Protein AF-A0A382KYH3-F1 (afdb_monomer_lite)

Foldseek 3Di:
DDPPPPVVVVVLVVVCLPPQLVLLLVLLCVLLVVVVVVVDDPCVLPPPLLSLLSSLVSLLLVLQLLVVVLVPNVVSLVVSLVVSLVQSVLSNQQSVCCVPPVGGDALVVVLPPDPVVVVCCCVVCVVVVVVSVVVSVVSSVVSCVVVVPPPDDSVCSVVVSVVSVVSNVVSVVCCVVPVVSCLRNRSVSVVVVRVVVNVCVVVVDDPPDCDVVVVVVCVVVVHDDDDPPPPVDPDDPDDDDDDDDDDAPDDPLCEVVVVHPDPPSCVVVNVVCVVDDDDPPDDQLDDDPVQSVCCQFQVDRDDDPPAACVVRVVVPVRGDTNVNVCVVVPDDDDDDDPDDCPVRHVVD

Structure (mmCIF, N/CA/C/O backbone):
data_AF-A0A382KYH3-F1
#
_entry.id   AF-A0A382KYH3-F1
#
loop_
_atom_site.group_PDB
_atom_site.id
_atom_site.type_symbol
_atom_site.label_atom_id
_atom_site.label_alt_id
_atom_site.label_comp_id
_atom_site.label_asym_id
_atom_site.label_entity_id
_atom_site.label_seq_id
_atom_site.pdbx_PDB_ins_code
_atom_site.Cartn_x
_atom_site.Cartn_y
_atom_site.Cartn_z
_atom_site.occupancy
_atom_site.B_iso_or_equiv
_atom_site.auth_seq_id
_atom_site.auth_comp_id
_atom_site.auth_asym_id
_atom_site.auth_atom_id
_atom_site.pdbx_PDB_model_num
ATOM 1 N N . MET A 1 1 ? 43.467 0.124 -42.035 1.00 37.28 1 MET A N 1
ATOM 2 C CA . MET A 1 1 ? 42.191 0.854 -42.190 1.00 37.28 1 MET A CA 1
ATOM 3 C C . MET A 1 1 ? 41.112 -0.156 -42.536 1.00 37.28 1 MET A C 1
ATOM 5 O O . MET A 1 1 ? 41.060 -0.618 -43.665 1.00 37.28 1 MET A O 1
ATOM 9 N N . SER A 1 2 ? 40.329 -0.588 -41.550 1.00 40.62 2 SER A N 1
ATOM 10 C CA . SER A 1 2 ? 39.182 -1.466 -41.775 1.00 40.62 2 SER A CA 1
ATOM 11 C C . SER A 1 2 ? 37.984 -0.613 -42.189 1.00 40.62 2 SER A C 1
ATOM 13 O O . SER A 1 2 ? 37.555 0.269 -41.446 1.00 40.62 2 SER A O 1
ATOM 15 N N . HIS A 1 3 ? 37.447 -0.862 -43.384 1.00 40.38 3 HIS A N 1
ATOM 16 C CA . HIS A 1 3 ? 36.138 -0.357 -43.788 1.00 40.38 3 HIS A CA 1
ATOM 17 C C . HIS A 1 3 ? 35.072 -0.985 -42.877 1.00 40.38 3 HIS A C 1
ATOM 19 O O . HIS A 1 3 ? 34.549 -2.066 -43.136 1.00 40.38 3 HIS A O 1
ATOM 25 N N . LEU A 1 4 ? 34.778 -0.318 -41.763 1.00 44.94 4 LEU A N 1
ATOM 26 C CA . LEU A 1 4 ? 33.604 -0.583 -40.942 1.00 44.94 4 LEU A CA 1
ATOM 27 C C . LEU A 1 4 ? 32.368 -0.225 -41.777 1.00 44.94 4 LEU A C 1
ATOM 29 O O . LEU A 1 4 ? 32.023 0.943 -41.937 1.00 44.94 4 LEU A O 1
ATOM 33 N N . ASN A 1 5 ? 31.733 -1.247 -42.355 1.00 44.53 5 ASN A N 1
ATOM 34 C CA . ASN A 1 5 ? 30.507 -1.126 -43.138 1.00 44.53 5 ASN A CA 1
ATOM 35 C C . ASN A 1 5 ? 29.415 -0.430 -42.309 1.00 44.53 5 ASN A C 1
ATOM 37 O O . ASN A 1 5 ? 28.831 -1.042 -41.408 1.00 44.53 5 ASN A O 1
ATOM 41 N N . PHE A 1 6 ? 29.108 0.824 -42.654 1.00 51.00 6 PHE A N 1
ATOM 42 C CA . PHE A 1 6 ? 28.058 1.657 -42.048 1.00 51.00 6 PHE A CA 1
ATOM 43 C C . PHE A 1 6 ? 26.696 0.937 -41.981 1.00 51.00 6 PHE A C 1
ATOM 45 O O . PHE A 1 6 ? 25.960 1.068 -41.006 1.00 51.00 6 PHE A O 1
ATOM 52 N N . VAL A 1 7 ? 26.402 0.086 -42.971 1.00 50.94 7 VAL A N 1
ATOM 53 C CA . VAL A 1 7 ? 25.179 -0.732 -43.044 1.00 50.94 7 VAL A CA 1
ATOM 54 C C . VAL A 1 7 ? 25.121 -1.805 -41.945 1.00 50.94 7 VAL A C 1
ATOM 56 O O . VAL A 1 7 ? 24.051 -2.089 -41.408 1.00 50.94 7 VAL A O 1
ATOM 59 N N . SER A 1 8 ? 26.265 -2.384 -41.561 1.00 55.59 8 SER A N 1
ATOM 60 C CA . SER A 1 8 ? 26.328 -3.375 -40.472 1.00 55.59 8 SER A CA 1
ATOM 61 C C . SER A 1 8 ? 26.176 -2.728 -39.092 1.00 55.59 8 SER A C 1
ATOM 63 O O . SER A 1 8 ? 25.575 -3.320 -38.197 1.00 55.59 8 SER A O 1
ATOM 65 N N . ILE A 1 9 ? 26.660 -1.488 -38.951 1.00 56.66 9 ILE A N 1
ATOM 66 C CA . ILE A 1 9 ? 26.518 -0.676 -37.740 1.00 56.66 9 ILE A CA 1
ATOM 67 C C . ILE A 1 9 ? 25.049 -0.275 -37.571 1.00 56.66 9 ILE A C 1
ATOM 69 O O . ILE A 1 9 ? 24.485 -0.516 -36.511 1.00 56.66 9 ILE A O 1
ATOM 73 N N . GLY A 1 10 ? 24.398 0.230 -38.626 1.00 57.62 10 GLY A N 1
ATOM 74 C CA . GLY A 1 10 ? 22.984 0.627 -38.589 1.00 57.62 10 GLY A CA 1
ATOM 75 C C . GLY A 1 10 ? 22.027 -0.516 -38.228 1.00 57.62 10 GLY A C 1
ATOM 76 O O . GLY A 1 10 ? 21.177 -0.346 -37.356 1.00 57.62 10 GLY A O 1
ATOM 77 N N . LYS A 1 11 ? 22.203 -1.711 -38.817 1.00 60.62 11 LYS A N 1
ATOM 78 C CA . LYS A 1 11 ? 21.383 -2.891 -38.475 1.00 60.62 11 LYS A CA 1
ATOM 79 C C . LYS A 1 11 ? 21.551 -3.328 -37.016 1.00 60.62 11 LYS A C 1
ATOM 81 O O . LYS A 1 11 ? 20.572 -3.708 -36.387 1.00 60.62 11 LYS A O 1
ATOM 86 N N . ARG A 1 12 ? 22.767 -3.258 -36.464 1.00 64.50 12 ARG A N 1
ATOM 87 C CA . ARG A 1 12 ? 23.026 -3.630 -35.061 1.00 64.50 12 ARG A CA 1
ATOM 88 C C . ARG A 1 12 ? 22.525 -2.580 -34.069 1.00 64.50 12 ARG A C 1
ATOM 90 O O . ARG A 1 12 ? 21.971 -2.954 -33.043 1.00 64.50 12 ARG A O 1
ATOM 97 N N . VAL A 1 13 ? 22.652 -1.291 -34.398 1.00 65.81 13 VAL A N 1
ATOM 98 C CA . VAL A 1 13 ? 22.102 -0.187 -33.590 1.00 65.81 13 VAL A CA 1
ATOM 99 C C . VAL A 1 13 ? 20.581 -0.311 -33.480 1.00 65.81 13 VAL A C 1
ATOM 101 O O . VAL A 1 13 ? 20.038 -0.189 -32.386 1.00 65.81 13 VAL A O 1
ATOM 104 N N . GLY A 1 14 ? 19.901 -0.621 -34.590 1.00 67.25 14 GLY A N 1
ATOM 105 C CA . GLY A 1 14 ? 18.450 -0.829 -34.598 1.00 67.25 14 GLY A CA 1
ATOM 106 C C . GLY A 1 14 ? 17.996 -2.007 -33.730 1.00 67.25 14 GLY A C 1
ATOM 107 O O . GLY A 1 14 ? 16.979 -1.909 -33.054 1.00 67.25 14 GLY A O 1
ATOM 108 N N . ILE A 1 15 ? 18.769 -3.097 -33.699 1.00 72.00 15 ILE A N 1
ATOM 109 C CA . ILE A 1 15 ? 18.461 -4.275 -32.876 1.00 72.00 15 ILE A CA 1
ATOM 110 C C . ILE A 1 15 ? 18.566 -3.946 -31.378 1.00 72.00 15 ILE A C 1
ATOM 112 O O . ILE A 1 15 ? 17.659 -4.281 -30.623 1.00 72.00 15 ILE A O 1
ATOM 116 N N . GLU A 1 16 ? 19.617 -3.253 -30.934 1.00 70.12 16 GLU A N 1
ATOM 117 C CA . GLU A 1 16 ? 19.781 -2.907 -29.511 1.00 70.12 16 GLU A CA 1
ATOM 118 C C . GLU A 1 16 ? 18.801 -1.833 -29.019 1.00 70.12 16 GLU A C 1
ATOM 120 O O . GLU A 1 16 ? 18.354 -1.902 -27.872 1.00 70.12 16 GLU A O 1
ATOM 125 N N . LEU A 1 17 ? 18.419 -0.883 -29.884 1.00 75.50 17 LEU A N 1
ATOM 126 C CA . LEU A 1 17 ? 17.373 0.113 -29.601 1.00 75.50 17 LEU A CA 1
ATOM 127 C C . LEU A 1 17 ? 16.028 -0.534 -29.245 1.00 75.50 17 LEU A C 1
ATOM 129 O O . LEU A 1 17 ? 15.251 0.047 -28.494 1.00 75.50 17 LEU A O 1
ATOM 133 N N . ILE A 1 18 ? 15.770 -1.731 -29.772 1.00 81.50 18 ILE A N 1
ATOM 134 C CA . ILE A 1 18 ? 14.538 -2.484 -29.539 1.00 81.50 18 ILE A CA 1
ATOM 135 C C . ILE A 1 18 ? 14.732 -3.497 -28.404 1.00 81.50 18 ILE A C 1
ATOM 137 O O . ILE A 1 18 ? 13.913 -3.573 -27.491 1.00 81.50 18 ILE A O 1
ATOM 141 N N . LEU A 1 19 ? 15.822 -4.268 -28.427 1.00 85.88 19 LEU A N 1
ATOM 142 C CA . LEU A 1 19 ? 16.004 -5.386 -27.503 1.00 85.88 19 LEU A CA 1
ATOM 143 C C . LEU A 1 19 ? 16.294 -4.952 -26.063 1.00 85.88 19 LEU A C 1
ATOM 145 O O . LEU A 1 19 ? 15.784 -5.598 -25.152 1.00 85.88 19 LEU A O 1
ATOM 149 N N . HIS A 1 20 ? 17.055 -3.875 -25.823 1.00 86.56 20 HIS A N 1
ATOM 150 C CA . HIS A 1 20 ? 17.344 -3.451 -24.445 1.00 86.56 20 HIS A CA 1
ATOM 151 C C . HIS A 1 20 ? 16.084 -3.021 -23.678 1.00 86.56 20 HIS A C 1
ATOM 153 O O . HIS A 1 20 ? 15.849 -3.575 -22.598 1.00 86.56 20 HIS A O 1
ATOM 159 N N . PRO A 1 21 ? 15.233 -2.119 -24.211 1.00 89.88 21 PRO A N 1
ATOM 160 C CA . PRO A 1 21 ? 13.984 -1.777 -23.542 1.00 89.88 21 PRO A CA 1
ATOM 161 C C . PRO A 1 21 ? 13.050 -2.980 -23.403 1.00 89.88 21 PRO A C 1
ATOM 163 O O . PRO A 1 21 ? 12.448 -3.146 -22.350 1.00 89.88 21 PRO A O 1
ATOM 166 N N . LEU A 1 22 ? 12.957 -3.865 -24.403 1.00 92.00 22 LEU A N 1
ATOM 167 C CA . LEU A 1 22 ? 12.117 -5.065 -24.292 1.00 92.00 22 LEU A CA 1
ATOM 168 C C . LEU A 1 22 ? 12.595 -6.017 -23.191 1.00 92.00 22 LEU A C 1
ATOM 170 O O . LEU A 1 22 ? 11.776 -6.553 -22.448 1.00 92.00 22 LEU A O 1
ATOM 174 N N . PHE A 1 23 ? 13.908 -6.200 -23.048 1.00 90.31 23 PHE A N 1
ATOM 175 C CA . PHE A 1 23 ? 14.483 -7.049 -22.008 1.00 90.31 23 PHE A CA 1
ATOM 176 C C . PHE A 1 23 ? 14.205 -6.492 -20.605 1.00 90.31 23 PHE A C 1
ATOM 178 O O . PHE A 1 23 ? 13.789 -7.231 -19.711 1.00 90.31 23 PHE A O 1
ATOM 185 N N . ILE A 1 24 ? 14.359 -5.174 -20.422 1.00 92.38 24 ILE A N 1
ATOM 186 C CA . ILE A 1 24 ? 14.007 -4.496 -19.167 1.00 92.38 24 ILE A CA 1
ATOM 187 C C . ILE A 1 24 ? 12.493 -4.559 -18.915 1.00 92.38 24 ILE A C 1
ATOM 189 O O . ILE A 1 24 ? 12.075 -4.871 -17.802 1.00 92.38 24 ILE A O 1
ATOM 193 N N . ALA A 1 25 ? 11.663 -4.305 -19.928 1.00 94.50 25 ALA A N 1
ATOM 194 C CA . ALA A 1 25 ? 10.207 -4.351 -19.808 1.00 94.50 25 ALA A CA 1
ATOM 195 C C . ALA A 1 25 ? 9.712 -5.749 -19.410 1.00 94.50 25 ALA A C 1
ATOM 197 O O . ALA A 1 25 ? 8.864 -5.870 -18.524 1.00 94.50 25 ALA A O 1
ATOM 198 N N . PHE A 1 26 ? 10.277 -6.801 -20.011 1.00 93.12 26 PHE A N 1
ATOM 199 C CA . PHE A 1 26 ? 9.987 -8.187 -19.650 1.00 93.12 26 PHE A CA 1
ATOM 200 C C . PHE A 1 26 ? 10.318 -8.460 -18.180 1.00 93.12 26 PHE A C 1
ATOM 202 O O . PHE A 1 26 ? 9.474 -8.953 -17.435 1.00 93.12 26 PHE A O 1
ATOM 209 N N . TYR A 1 27 ? 11.508 -8.061 -17.733 1.00 91.75 27 TYR A N 1
ATOM 210 C CA . TYR A 1 27 ? 11.925 -8.228 -16.344 1.00 91.75 27 TYR A CA 1
ATOM 211 C C . TYR A 1 27 ? 11.031 -7.489 -15.349 1.00 91.75 27 TYR A C 1
ATOM 213 O O . TYR A 1 27 ? 10.582 -8.068 -14.363 1.00 91.75 27 TYR A O 1
ATOM 221 N N . LEU A 1 28 ? 10.696 -6.231 -15.639 1.00 93.25 28 LEU A N 1
ATOM 222 C CA . LEU A 1 28 ? 9.767 -5.455 -14.818 1.00 93.25 28 LEU A CA 1
ATOM 223 C C . LEU A 1 28 ? 8.340 -6.027 -14.837 1.00 93.25 28 LEU A C 1
ATOM 225 O O . LEU A 1 28 ? 7.521 -5.635 -14.003 1.00 93.25 28 LEU A O 1
ATOM 229 N N . SER A 1 29 ? 8.033 -6.936 -15.762 1.00 94.62 29 SER A N 1
ATOM 230 C CA . SER A 1 29 ? 6.742 -7.618 -15.851 1.00 94.62 29 SER A CA 1
ATOM 231 C C . SER A 1 29 ? 6.675 -8.938 -15.086 1.00 9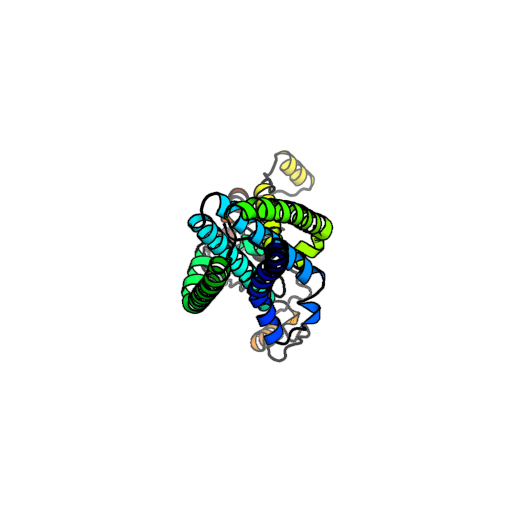4.62 29 SER A C 1
ATOM 233 O O . SER A 1 29 ? 5.573 -9.440 -14.874 1.00 94.62 29 SER A O 1
ATOM 235 N N . ILE A 1 30 ? 7.810 -9.472 -14.612 1.00 91.38 30 ILE A N 1
ATOM 236 C CA . ILE A 1 30 ? 7.874 -10.719 -13.826 1.00 91.38 30 ILE A CA 1
ATOM 237 C C . ILE A 1 30 ? 6.864 -10.734 -12.669 1.00 91.38 30 ILE A C 1
ATOM 239 O O . ILE A 1 30 ? 6.146 -11.727 -12.554 1.00 91.38 30 ILE A O 1
ATOM 243 N N . PRO A 1 31 ? 6.708 -9.661 -11.864 1.00 90.31 31 PRO A N 1
ATOM 244 C CA . PRO A 1 31 ? 5.719 -9.670 -10.794 1.00 90.31 31 PRO A CA 1
ATOM 245 C C . PRO A 1 31 ? 4.292 -9.913 -11.311 1.00 90.31 31 PRO A C 1
ATOM 247 O O . PRO A 1 31 ? 3.568 -10.704 -10.727 1.00 90.31 31 PRO A O 1
ATOM 250 N N . ARG A 1 32 ? 3.868 -9.325 -12.440 1.00 91.19 32 ARG A N 1
ATOM 251 C CA . ARG A 1 32 ? 2.507 -9.569 -12.965 1.00 91.19 32 ARG A CA 1
ATOM 252 C C . ARG A 1 32 ? 2.323 -10.971 -13.538 1.00 91.19 32 ARG A C 1
ATOM 254 O O . ARG A 1 32 ? 1.211 -11.486 -13.495 1.00 91.19 32 ARG A O 1
ATOM 261 N N . PHE A 1 33 ? 3.384 -11.611 -14.029 1.00 91.00 33 PHE A N 1
ATOM 262 C CA . PHE A 1 33 ? 3.308 -13.019 -14.429 1.00 91.00 33 PHE A CA 1
ATOM 263 C C . PHE A 1 33 ? 2.988 -13.946 -13.248 1.00 91.00 33 PHE A C 1
ATOM 265 O O . PHE A 1 33 ? 2.324 -14.956 -13.457 1.00 91.00 33 PHE A O 1
ATOM 272 N N . TYR A 1 34 ? 3.382 -13.588 -12.020 1.00 87.62 34 TYR A N 1
ATOM 273 C CA . TYR A 1 34 ? 2.969 -14.318 -10.816 1.00 87.62 34 TYR A CA 1
ATOM 274 C C . TYR A 1 34 ? 1.442 -14.314 -10.644 1.00 87.62 34 TYR A C 1
ATOM 276 O O . TYR A 1 34 ? 0.849 -15.360 -10.418 1.00 87.62 34 TYR A O 1
ATOM 284 N N . LEU A 1 35 ? 0.783 -13.172 -10.859 1.00 87.50 35 LEU A N 1
ATOM 285 C CA . LEU A 1 35 ? -0.680 -13.091 -10.786 1.00 87.50 35 LEU A CA 1
ATOM 286 C C . LEU A 1 35 ? -1.373 -13.933 -11.867 1.00 87.50 35 LEU A C 1
ATOM 288 O O . LEU A 1 35 ? -2.410 -14.540 -11.611 1.00 87.50 35 LEU A O 1
ATOM 292 N N . VAL A 1 36 ? -0.795 -14.000 -13.071 1.00 90.88 36 VAL A N 1
ATOM 293 C CA . VAL A 1 36 ? -1.289 -14.892 -14.137 1.00 90.88 36 VAL A CA 1
ATOM 294 C C . VAL A 1 36 ? -1.169 -16.356 -13.711 1.00 90.88 36 VAL A C 1
ATOM 296 O O . VAL A 1 36 ? -2.085 -17.140 -13.939 1.00 90.88 36 VAL A O 1
ATOM 299 N N . TRP A 1 37 ? -0.057 -16.722 -13.068 1.00 88.75 37 TRP A N 1
ATOM 300 C CA . TRP A 1 37 ? 0.149 -18.064 -12.521 1.00 88.75 37 TRP A CA 1
ATOM 301 C C . TRP A 1 37 ? -0.871 -18.415 -11.426 1.00 88.75 37 TRP A C 1
ATOM 303 O O . TRP A 1 37 ? -1.335 -19.550 -11.374 1.00 88.75 37 TRP A O 1
ATOM 313 N N . GLU A 1 38 ? -1.290 -17.440 -10.615 1.00 87.12 38 GLU A N 1
ATOM 314 C CA . GLU A 1 38 ? -2.388 -17.586 -9.645 1.00 87.12 38 GLU A CA 1
ATOM 315 C C . GLU A 1 38 ? -3.794 -17.633 -10.281 1.00 87.12 38 GLU A C 1
ATOM 317 O O . GLU A 1 38 ? -4.795 -17.723 -9.572 1.00 87.12 38 GLU A O 1
ATOM 322 N N . GLY A 1 39 ? -3.901 -17.603 -11.614 1.00 87.88 39 GLY A N 1
ATOM 323 C CA . GLY A 1 39 ? -5.161 -17.786 -12.341 1.00 87.88 39 GLY A CA 1
ATOM 324 C C . GLY A 1 39 ? -5.880 -16.493 -12.736 1.00 87.88 39 GLY A C 1
ATOM 325 O O . GLY A 1 39 ? -7.001 -16.552 -13.244 1.00 87.88 39 GLY A O 1
ATOM 326 N N . ARG A 1 40 ? -5.263 -15.318 -12.549 1.00 88.00 40 ARG A N 1
ATOM 327 C CA . ARG A 1 40 ? -5.809 -14.043 -13.049 1.00 88.00 40 ARG A CA 1
ATOM 328 C C . ARG A 1 40 ? -5.703 -13.971 -14.577 1.00 88.00 40 ARG A C 1
ATOM 330 O O . ARG A 1 40 ? -4.742 -14.455 -15.176 1.00 88.00 40 ARG A O 1
ATOM 337 N N . ASN A 1 41 ? -6.675 -13.317 -15.215 1.00 93.12 41 ASN A N 1
ATOM 338 C CA . ASN A 1 41 ? -6.724 -13.200 -16.671 1.00 93.12 41 ASN A CA 1
ATOM 339 C C . ASN A 1 41 ? -5.518 -12.406 -17.218 1.00 93.12 41 ASN A C 1
ATOM 341 O O . ASN A 1 41 ? -5.215 -11.296 -16.773 1.00 93.12 41 ASN A O 1
ATOM 345 N N . PHE A 1 42 ? -4.836 -12.984 -18.211 1.00 92.69 42 PHE A N 1
ATOM 346 C CA . PHE A 1 42 ? -3.667 -12.380 -18.845 1.00 92.69 42 PHE A CA 1
ATOM 347 C C . PHE A 1 42 ? -3.980 -11.050 -19.541 1.00 92.69 42 PHE A C 1
ATOM 349 O O . PHE A 1 42 ? -3.190 -10.115 -19.438 1.00 92.69 42 PHE A O 1
ATOM 356 N N . GLU A 1 43 ? -5.104 -10.943 -20.250 1.00 91.12 43 GLU A N 1
ATOM 357 C CA . GLU A 1 43 ? -5.468 -9.743 -21.013 1.00 91.12 43 GLU A CA 1
ATOM 358 C C . GLU A 1 43 ? -5.772 -8.555 -20.098 1.00 91.12 43 GLU A C 1
ATOM 360 O O . GLU A 1 43 ? -5.347 -7.434 -20.393 1.00 91.12 43 GLU A O 1
ATOM 365 N N . ASP A 1 44 ? -6.399 -8.811 -18.949 1.00 87.75 44 ASP A N 1
ATOM 366 C CA . ASP A 1 44 ? -6.688 -7.786 -17.943 1.00 87.75 44 ASP A CA 1
ATOM 367 C C . ASP A 1 44 ? -5.395 -7.253 -17.309 1.00 87.75 44 ASP A C 1
ATOM 369 O O . ASP A 1 44 ? -5.168 -6.038 -17.219 1.00 87.75 44 ASP A O 1
ATOM 373 N N . LEU A 1 45 ? -4.496 -8.170 -16.931 1.00 88.44 45 LEU A N 1
ATOM 374 C CA . LEU A 1 45 ? -3.208 -7.842 -16.318 1.00 88.44 45 LEU A CA 1
ATOM 375 C C . LEU A 1 45 ? -2.213 -7.220 -17.301 1.00 88.44 45 LEU A C 1
ATOM 377 O O . LEU A 1 45 ? -1.409 -6.374 -16.913 1.00 88.44 45 LEU A O 1
ATOM 381 N N . PHE A 1 46 ? -2.248 -7.613 -18.569 1.00 93.38 46 PHE A N 1
ATOM 382 C CA . PHE A 1 46 ? -1.368 -7.110 -19.622 1.00 93.38 46 PHE A CA 1
ATOM 383 C C . PHE A 1 46 ? -2.151 -6.282 -20.643 1.00 93.38 46 PHE A C 1
ATOM 385 O O . PHE A 1 46 ? -1.956 -6.407 -21.858 1.00 93.38 46 PHE A O 1
ATOM 392 N N . ASN A 1 47 ? -3.016 -5.397 -20.152 1.00 91.50 47 ASN A N 1
ATOM 393 C CA . ASN A 1 47 ? -3.736 -4.453 -20.996 1.00 91.50 47 ASN A CA 1
ATOM 394 C C . ASN A 1 47 ? -2.782 -3.483 -21.724 1.00 91.50 47 ASN A C 1
ATOM 396 O O . ASN A 1 47 ? -1.593 -3.356 -21.405 1.00 91.50 47 ASN A O 1
ATOM 400 N N . THR A 1 48 ? -3.316 -2.779 -22.723 1.00 89.88 48 THR A N 1
ATOM 401 C CA . THR A 1 48 ? -2.548 -1.845 -23.559 1.00 89.88 48 THR A CA 1
ATOM 402 C C . THR A 1 48 ? -1.814 -0.789 -22.731 1.00 89.88 48 THR A C 1
ATOM 404 O O . THR A 1 48 ? -0.654 -0.500 -23.008 1.00 89.88 48 THR A O 1
ATOM 407 N N . TYR A 1 49 ? -2.431 -0.259 -21.670 1.00 89.62 49 TYR A N 1
ATOM 408 C CA . TYR A 1 49 ? -1.805 0.769 -20.834 1.00 89.62 49 TYR A CA 1
ATOM 409 C C . TYR A 1 49 ? -0.621 0.225 -20.050 1.00 89.62 49 TYR A C 1
ATOM 411 O O . TYR A 1 49 ? 0.425 0.864 -20.011 1.00 89.62 49 TYR A O 1
ATOM 419 N N . TYR A 1 50 ? -0.752 -0.963 -19.460 1.00 91.81 50 TYR A N 1
ATOM 420 C CA . TYR A 1 50 ? 0.350 -1.597 -18.747 1.00 91.81 50 TYR A CA 1
ATOM 421 C C . TYR A 1 50 ? 1.561 -1.836 -19.652 1.00 91.81 50 TYR A C 1
ATOM 423 O O . TYR A 1 50 ? 2.695 -1.548 -19.255 1.00 9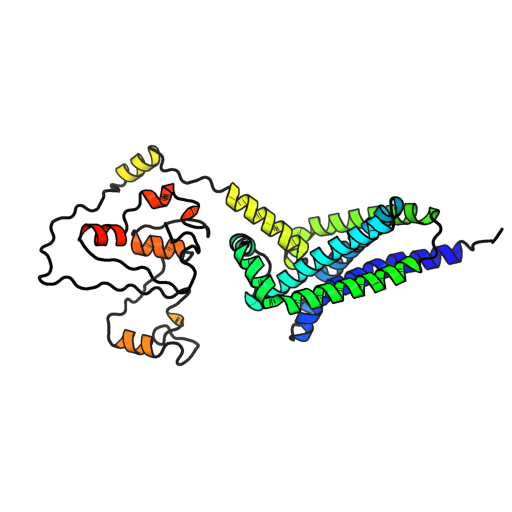1.81 50 TYR A O 1
ATOM 431 N N . LYS A 1 51 ? 1.313 -2.352 -20.863 1.00 92.56 51 LYS A N 1
ATOM 432 C CA . LYS A 1 51 ? 2.350 -2.636 -21.861 1.00 92.56 51 LYS A CA 1
ATOM 433 C C . LYS A 1 51 ? 3.090 -1.361 -22.264 1.00 92.56 51 LYS A C 1
ATOM 435 O O . LYS A 1 51 ? 4.313 -1.323 -22.146 1.00 92.56 51 LYS A O 1
ATOM 440 N N . GLU A 1 52 ? 2.358 -0.320 -22.662 1.00 90.75 52 GLU A N 1
ATOM 441 C CA . GLU A 1 52 ? 2.943 0.964 -23.075 1.00 90.75 52 GLU A CA 1
ATOM 442 C C . GLU A 1 52 ? 3.697 1.638 -21.919 1.00 90.75 52 GLU A C 1
ATOM 444 O O . GLU A 1 52 ? 4.872 1.956 -22.058 1.00 90.75 52 GLU A O 1
ATOM 449 N N . LEU A 1 53 ? 3.091 1.749 -20.731 1.00 91.38 53 LEU A N 1
ATOM 450 C CA . LEU A 1 53 ? 3.724 2.401 -19.577 1.00 91.38 53 LEU A CA 1
ATOM 451 C C . LEU A 1 53 ? 4.957 1.640 -19.068 1.00 91.38 53 LEU A C 1
ATOM 453 O O . LEU A 1 53 ? 5.929 2.246 -18.618 1.00 91.38 53 LEU A O 1
ATOM 457 N N . THR A 1 54 ? 4.945 0.304 -19.117 1.00 93.62 54 THR A N 1
ATOM 458 C CA . THR A 1 54 ? 6.120 -0.501 -18.745 1.00 93.62 54 THR A CA 1
ATOM 459 C C . THR A 1 54 ? 7.230 -0.371 -19.782 1.00 93.62 54 THR A C 1
ATOM 461 O O . THR A 1 54 ? 8.400 -0.290 -19.402 1.00 93.62 54 THR A O 1
ATOM 464 N N . LEU A 1 55 ? 6.882 -0.300 -21.069 1.00 92.38 55 LEU A N 1
ATOM 465 C CA . LEU A 1 55 ? 7.841 -0.016 -22.131 1.00 92.38 55 LEU A CA 1
ATOM 466 C C . LEU A 1 55 ? 8.444 1.386 -21.972 1.00 92.38 55 LEU A C 1
ATOM 468 O O . LEU A 1 55 ? 9.658 1.533 -22.080 1.00 92.38 55 LEU A O 1
ATOM 472 N N . ASP A 1 56 ? 7.635 2.385 -21.629 1.00 91.00 56 ASP A N 1
ATOM 473 C CA . ASP A 1 56 ? 8.081 3.753 -21.366 1.00 91.00 56 ASP A CA 1
ATOM 474 C C . ASP A 1 56 ? 9.083 3.813 -20.200 1.00 91.00 56 ASP A C 1
ATOM 476 O O . ASP A 1 56 ? 10.155 4.409 -20.332 1.00 91.00 56 ASP A O 1
ATOM 480 N N . VAL A 1 57 ? 8.816 3.115 -19.086 1.00 92.19 57 VAL A N 1
ATOM 481 C CA . VAL A 1 57 ? 9.795 2.968 -17.989 1.00 92.19 57 VAL A CA 1
ATOM 482 C C . VAL A 1 57 ? 11.073 2.283 -18.470 1.00 92.19 57 VAL A C 1
ATOM 484 O O . VAL A 1 57 ? 12.174 2.712 -18.129 1.00 92.19 57 VAL A O 1
ATOM 487 N N . ALA A 1 58 ? 10.961 1.230 -19.276 1.00 92.94 58 ALA A N 1
ATOM 488 C CA . ALA A 1 58 ? 12.126 0.521 -19.783 1.00 92.94 58 ALA A CA 1
ATOM 489 C C . ALA A 1 58 ? 12.982 1.382 -20.727 1.00 92.94 58 ALA A C 1
ATOM 491 O O . ALA A 1 58 ? 14.213 1.325 -20.673 1.00 92.94 58 ALA A O 1
ATOM 492 N N . ILE A 1 59 ? 12.348 2.220 -21.549 1.00 90.44 59 ILE A N 1
ATOM 493 C CA . ILE A 1 59 ? 13.001 3.220 -22.399 1.00 90.44 59 ILE A CA 1
ATOM 494 C C . ILE A 1 59 ? 13.723 4.262 -21.538 1.00 90.44 59 ILE A C 1
ATOM 496 O O . ILE A 1 59 ? 14.895 4.541 -21.799 1.00 90.44 59 ILE A O 1
ATOM 500 N N . LEU A 1 60 ? 13.074 4.789 -20.489 1.00 90.19 60 LEU A N 1
ATOM 501 C CA . LEU A 1 60 ? 13.696 5.714 -19.531 1.00 90.19 60 LEU A CA 1
ATOM 502 C C . LEU A 1 60 ? 14.945 5.082 -18.894 1.00 90.19 60 LEU A C 1
ATOM 504 O O . LEU A 1 60 ? 16.030 5.660 -18.908 1.00 90.19 60 LEU A O 1
ATOM 508 N N . LEU A 1 61 ? 14.834 3.859 -18.387 1.00 90.62 61 LEU A N 1
ATOM 509 C CA . LEU A 1 61 ? 15.950 3.159 -17.750 1.00 90.62 61 LEU A CA 1
ATOM 510 C C . LEU A 1 61 ? 17.098 2.872 -18.730 1.00 90.62 61 LEU A C 1
ATOM 512 O O . LEU A 1 61 ? 18.267 3.080 -18.400 1.00 90.62 61 LEU A O 1
ATOM 516 N N . THR A 1 62 ? 16.775 2.466 -19.959 1.00 88.69 62 THR A N 1
ATOM 517 C CA . THR A 1 62 ? 17.770 2.235 -21.017 1.00 88.69 62 THR A CA 1
ATOM 518 C C . THR A 1 62 ? 18.488 3.532 -21.397 1.00 88.69 62 THR A C 1
ATOM 520 O O . THR A 1 62 ? 19.714 3.554 -21.526 1.00 88.69 62 THR A O 1
ATOM 523 N N . GLY A 1 63 ? 17.752 4.638 -21.518 1.00 86.38 63 GLY A N 1
ATOM 524 C CA . GLY A 1 63 ? 18.331 5.947 -21.798 1.00 86.38 63 GLY A CA 1
ATOM 525 C C . GLY A 1 63 ? 19.259 6.436 -20.693 1.00 86.38 63 GLY A C 1
ATOM 526 O O . GLY A 1 63 ? 20.375 6.866 -20.987 1.00 86.38 63 GLY A O 1
ATOM 527 N N . LEU A 1 64 ? 18.855 6.288 -19.426 1.00 87.69 64 LEU A N 1
ATOM 528 C CA . LEU A 1 64 ? 19.698 6.618 -18.272 1.00 87.69 64 LEU A CA 1
ATOM 529 C C . LEU A 1 64 ? 20.983 5.786 -18.266 1.00 87.69 64 LEU A C 1
ATOM 531 O O . LEU A 1 64 ? 22.059 6.320 -17.995 1.00 87.69 64 LEU A O 1
ATOM 535 N N . PHE A 1 65 ? 20.897 4.501 -18.617 1.00 87.94 65 PHE A N 1
ATOM 536 C CA . PHE A 1 65 ? 22.067 3.636 -18.730 1.00 87.94 65 PHE A CA 1
ATOM 537 C C . PHE A 1 65 ? 23.056 4.147 -19.790 1.00 87.94 65 PHE A C 1
ATOM 539 O O . PHE A 1 65 ? 24.251 4.299 -19.509 1.00 87.94 65 PHE A O 1
ATOM 546 N N . TYR A 1 66 ? 22.585 4.456 -21.000 1.00 85.38 66 TYR A N 1
ATOM 547 C CA . TYR A 1 66 ? 23.459 4.951 -22.066 1.00 85.38 66 TYR A CA 1
ATOM 548 C C . TYR A 1 66 ? 24.012 6.348 -21.783 1.00 85.38 66 TYR A C 1
ATOM 550 O O . TYR A 1 66 ? 25.187 6.600 -22.059 1.00 85.38 66 TYR A O 1
ATOM 558 N N . PHE A 1 67 ? 23.211 7.220 -21.171 1.00 83.94 67 PHE A N 1
ATOM 559 C CA . PHE A 1 67 ? 23.662 8.530 -20.717 1.00 83.94 67 PHE A CA 1
ATOM 560 C C . PHE A 1 67 ? 24.746 8.402 -19.640 1.00 83.94 67 PHE A C 1
ATOM 562 O O . PHE A 1 67 ? 25.830 8.957 -19.782 1.00 83.94 67 PHE A O 1
ATOM 569 N N . GLY A 1 68 ? 24.525 7.586 -18.605 1.00 84.19 68 GLY A N 1
ATOM 570 C CA . GLY A 1 68 ? 25.523 7.341 -17.562 1.00 84.19 68 GLY A CA 1
ATOM 571 C C . GLY A 1 68 ? 26.804 6.696 -18.103 1.00 84.19 68 GLY A C 1
ATOM 572 O O . GLY A 1 68 ? 27.901 6.993 -17.627 1.00 84.19 68 GLY A O 1
ATOM 573 N N . ARG A 1 69 ? 26.689 5.840 -19.130 1.00 84.31 69 ARG A N 1
ATOM 574 C CA . ARG A 1 69 ? 27.830 5.172 -19.775 1.00 84.31 69 ARG A CA 1
ATOM 575 C C . ARG A 1 69 ? 28.783 6.163 -20.445 1.00 84.31 69 ARG A C 1
ATOM 577 O O . ARG A 1 69 ? 29.967 5.849 -20.533 1.00 84.31 69 ARG A O 1
ATOM 584 N N . PHE A 1 70 ? 28.296 7.332 -20.868 1.00 80.44 70 PHE A N 1
ATOM 585 C CA . PHE A 1 70 ? 29.140 8.418 -21.374 1.00 80.44 70 PHE A CA 1
ATOM 586 C C . PHE A 1 70 ? 30.191 8.852 -20.343 1.00 80.44 70 PHE A C 1
ATOM 588 O O . PHE A 1 70 ? 31.342 9.085 -20.701 1.00 80.44 70 PHE A O 1
ATOM 595 N N . PHE A 1 71 ? 29.810 8.900 -19.065 1.00 84.06 71 PHE A N 1
ATOM 596 C CA . PHE A 1 71 ? 30.691 9.311 -17.972 1.00 84.06 71 PHE A CA 1
ATOM 597 C C . PHE A 1 71 ? 31.465 8.132 -17.378 1.00 84.06 71 PHE A C 1
ATOM 599 O O . PHE A 1 71 ? 32.677 8.199 -17.194 1.00 84.06 71 PHE A O 1
ATOM 606 N N . SER A 1 72 ? 30.769 7.040 -17.047 1.00 87.12 72 SER A N 1
ATOM 607 C CA . SER A 1 72 ? 31.380 5.851 -16.455 1.00 87.12 72 SER A CA 1
ATOM 608 C C . SER A 1 72 ? 30.492 4.626 -16.620 1.00 87.12 72 SER A C 1
ATOM 610 O O . SER A 1 72 ? 29.373 4.555 -16.109 1.00 87.12 72 SER A O 1
ATOM 612 N N . LEU A 1 73 ? 31.034 3.595 -17.271 1.00 83.88 73 LEU A N 1
ATOM 613 C CA . LEU A 1 73 ? 30.354 2.309 -17.431 1.00 83.88 73 LEU A CA 1
ATOM 614 C C . LEU A 1 73 ? 30.070 1.629 -16.083 1.00 83.88 73 LEU A C 1
ATOM 616 O O . LEU A 1 73 ? 29.010 1.033 -15.911 1.00 83.88 73 LEU A O 1
ATOM 620 N N . LYS A 1 74 ? 31.001 1.721 -15.122 1.00 87.00 74 LYS A N 1
ATOM 621 C CA . LYS A 1 74 ? 30.824 1.129 -13.786 1.00 87.00 74 LYS A CA 1
ATOM 622 C C . LYS A 1 74 ? 29.700 1.826 -13.020 1.00 87.00 74 LYS A C 1
ATOM 624 O O . LYS A 1 74 ? 28.841 1.148 -12.467 1.00 87.00 74 LYS A O 1
ATOM 629 N N . LEU A 1 75 ? 29.688 3.161 -13.034 1.00 87.25 75 LEU A N 1
ATOM 630 C CA . LEU A 1 75 ? 28.666 3.946 -12.342 1.00 87.25 75 LEU A CA 1
ATOM 631 C C . LEU A 1 75 ? 27.285 3.730 -12.967 1.00 87.25 75 LEU A C 1
ATOM 633 O O . LEU A 1 75 ? 26.325 3.483 -12.249 1.00 87.25 75 LEU A O 1
ATOM 637 N N . SER A 1 76 ? 27.199 3.737 -14.299 1.00 87.50 76 SER A N 1
ATOM 638 C CA . SER A 1 76 ? 25.950 3.466 -15.017 1.00 87.50 76 SER A CA 1
ATOM 639 C C . SER A 1 76 ? 25.361 2.094 -14.672 1.00 87.50 76 SER A C 1
ATOM 641 O O . SER A 1 76 ? 24.168 1.982 -14.400 1.00 87.50 76 SER A O 1
ATOM 643 N N . ARG A 1 77 ? 26.206 1.055 -14.589 1.00 86.69 77 ARG A N 1
ATOM 644 C CA . ARG A 1 77 ? 25.794 -0.294 -14.162 1.00 86.69 77 ARG A CA 1
ATOM 645 C C . ARG A 1 77 ? 25.277 -0.344 -12.732 1.00 86.69 77 ARG A C 1
ATOM 647 O O . ARG A 1 77 ? 24.309 -1.045 -12.462 1.00 86.69 77 ARG A O 1
ATOM 654 N N . LEU A 1 78 ? 25.928 0.373 -11.823 1.00 87.81 78 LEU A N 1
ATOM 655 C CA . LEU A 1 78 ? 25.488 0.438 -10.435 1.00 87.81 78 LEU A CA 1
ATOM 656 C C . LEU A 1 78 ? 24.138 1.158 -10.323 1.00 87.81 78 LEU A C 1
ATOM 658 O O . LEU A 1 78 ? 23.232 0.662 -9.662 1.00 87.81 78 LEU A O 1
ATOM 662 N N . LEU A 1 79 ? 23.981 2.291 -11.012 1.00 89.94 79 LEU A N 1
ATOM 663 C CA . LEU A 1 79 ? 22.743 3.070 -10.999 1.00 89.94 79 LEU A CA 1
ATOM 664 C C . LEU A 1 79 ? 21.570 2.290 -11.597 1.00 89.94 79 LEU A C 1
ATOM 666 O O . LEU A 1 79 ? 20.511 2.226 -10.979 1.00 89.94 79 LEU A O 1
ATOM 670 N N . ILE A 1 80 ? 21.757 1.658 -12.762 1.00 89.12 80 ILE A N 1
ATOM 671 C CA . ILE A 1 80 ? 20.696 0.855 -13.382 1.00 89.12 80 ILE A CA 1
ATOM 672 C C . ILE A 1 80 ? 20.321 -0.338 -12.500 1.00 89.12 80 ILE A C 1
ATOM 674 O O . ILE A 1 80 ? 19.142 -0.653 -12.391 1.00 89.12 80 ILE A O 1
ATOM 678 N N . PHE A 1 81 ? 21.295 -0.958 -11.822 1.00 88.31 81 PHE A N 1
ATOM 679 C CA . PHE A 1 81 ? 21.024 -2.032 -10.873 1.00 88.31 81 PHE A CA 1
ATOM 680 C C . PHE A 1 81 ? 20.137 -1.556 -9.719 1.00 88.31 81 PHE A C 1
ATOM 682 O O . PHE A 1 81 ? 19.096 -2.159 -9.466 1.00 88.31 81 PHE A O 1
ATOM 689 N N . ILE A 1 82 ? 20.521 -0.458 -9.062 1.00 90.31 82 ILE A N 1
ATOM 690 C CA . ILE A 1 82 ? 19.769 0.109 -7.936 1.00 90.31 82 ILE A CA 1
ATOM 691 C C . ILE A 1 82 ? 18.347 0.473 -8.376 1.00 90.31 82 ILE A C 1
ATOM 693 O O . ILE A 1 82 ? 17.384 0.075 -7.724 1.00 90.31 82 ILE A O 1
ATOM 697 N N . LEU A 1 83 ? 18.195 1.169 -9.506 1.00 92.25 83 LEU A N 1
ATOM 698 C CA . LEU A 1 83 ? 16.884 1.580 -10.015 1.00 92.25 83 LEU A CA 1
ATOM 699 C C . LEU A 1 83 ? 16.002 0.384 -10.390 1.00 92.25 83 LEU A C 1
ATOM 701 O O . LEU A 1 83 ? 14.832 0.355 -10.015 1.00 92.25 83 LEU A O 1
ATOM 705 N N . LEU A 1 84 ? 16.547 -0.617 -11.091 1.00 90.69 84 LEU A N 1
ATOM 706 C CA . LEU A 1 84 ? 15.806 -1.832 -11.440 1.00 90.69 84 LEU A CA 1
ATOM 707 C C . LEU A 1 84 ? 15.354 -2.591 -10.195 1.00 90.69 84 LEU A C 1
ATOM 709 O O . LEU A 1 84 ? 14.218 -3.060 -10.153 1.00 90.69 84 LEU A O 1
ATOM 713 N N . HIS A 1 85 ? 16.225 -2.703 -9.193 1.00 88.06 85 HIS A N 1
ATOM 714 C CA . HIS A 1 85 ? 15.907 -3.382 -7.946 1.00 88.06 85 HIS A CA 1
ATOM 715 C C . HIS A 1 85 ? 14.799 -2.643 -7.180 1.00 88.06 85 HIS A C 1
ATOM 717 O O . HIS A 1 85 ? 13.804 -3.259 -6.809 1.00 88.06 85 HIS A O 1
ATOM 723 N N . LEU A 1 86 ? 14.901 -1.317 -7.035 1.00 91.19 86 LEU A N 1
ATOM 724 C CA . LEU A 1 86 ? 13.876 -0.498 -6.378 1.00 91.19 86 LEU A CA 1
ATOM 725 C C . LEU A 1 86 ? 12.523 -0.563 -7.099 1.00 91.19 86 LEU A C 1
ATOM 727 O O . LEU A 1 86 ? 11.495 -0.780 -6.461 1.00 91.19 86 LEU A O 1
ATOM 731 N N . ILE A 1 87 ? 12.504 -0.417 -8.427 1.00 93.81 87 ILE A N 1
ATOM 732 C CA . ILE A 1 87 ? 11.261 -0.485 -9.210 1.00 93.81 87 ILE A CA 1
ATOM 733 C C . ILE A 1 87 ? 10.635 -1.878 -9.105 1.00 93.81 87 ILE A C 1
ATOM 735 O O . ILE A 1 87 ? 9.413 -1.983 -8.987 1.00 93.81 87 ILE A O 1
ATOM 739 N N . LEU A 1 88 ? 11.446 -2.941 -9.127 1.00 90.50 88 LEU A N 1
ATOM 740 C CA . LEU A 1 88 ? 10.946 -4.301 -8.952 1.00 90.50 88 LEU A CA 1
ATOM 741 C C . LEU A 1 88 ? 10.337 -4.493 -7.558 1.00 90.50 88 LEU A C 1
ATOM 743 O O . LEU A 1 88 ? 9.226 -5.009 -7.468 1.00 90.50 88 LEU A O 1
ATOM 747 N N . LEU A 1 89 ? 11.011 -4.038 -6.496 1.00 89.00 89 LEU A N 1
ATOM 748 C CA . LEU A 1 89 ? 10.488 -4.105 -5.128 1.00 89.00 89 LEU A CA 1
ATOM 749 C C . LEU A 1 89 ? 9.145 -3.381 -5.004 1.00 89.00 89 LEU A C 1
ATOM 751 O O . LEU A 1 89 ? 8.207 -3.944 -4.451 1.00 89.00 89 LEU A O 1
ATOM 755 N N . ILE A 1 90 ? 9.016 -2.183 -5.584 1.00 92.69 90 ILE A N 1
ATOM 756 C CA . ILE A 1 90 ? 7.746 -1.439 -5.592 1.00 92.69 90 ILE A CA 1
ATOM 757 C C . ILE A 1 90 ? 6.654 -2.216 -6.345 1.00 92.69 90 ILE A C 1
ATOM 759 O O . ILE A 1 90 ? 5.511 -2.265 -5.895 1.00 92.69 90 ILE A O 1
ATOM 763 N N . ARG A 1 91 ? 6.981 -2.845 -7.482 1.00 92.31 91 ARG A N 1
ATOM 764 C CA . ARG A 1 91 ? 6.021 -3.658 -8.252 1.00 92.31 91 ARG A CA 1
ATOM 765 C C . ARG A 1 91 ? 5.582 -4.912 -7.496 1.00 92.31 91 ARG A C 1
ATOM 767 O O . ARG A 1 91 ? 4.410 -5.257 -7.561 1.00 92.31 91 ARG A O 1
ATOM 774 N N . ILE A 1 92 ? 6.493 -5.568 -6.782 1.00 88.19 92 ILE A N 1
ATOM 775 C CA . ILE A 1 92 ? 6.174 -6.720 -5.930 1.00 88.19 92 ILE A CA 1
ATOM 776 C C . ILE A 1 92 ? 5.301 -6.278 -4.757 1.00 88.19 92 ILE A C 1
ATOM 778 O O . ILE A 1 92 ? 4.253 -6.872 -4.531 1.00 88.19 92 ILE A O 1
ATOM 782 N N . ALA A 1 93 ? 5.685 -5.207 -4.059 1.00 88.19 93 ALA A N 1
ATOM 783 C CA . ALA A 1 93 ? 4.901 -4.646 -2.965 1.00 88.19 93 ALA A CA 1
ATOM 784 C C . ALA A 1 93 ? 3.470 -4.310 -3.410 1.00 88.19 93 ALA A C 1
ATOM 786 O O . ALA A 1 93 ? 2.526 -4.657 -2.710 1.00 88.19 93 ALA A O 1
ATOM 787 N N . ALA A 1 94 ? 3.287 -3.733 -4.602 1.00 90.62 94 ALA A N 1
ATOM 788 C CA . ALA A 1 94 ? 1.954 -3.480 -5.149 1.00 90.62 94 ALA A CA 1
ATOM 789 C C . ALA A 1 94 ? 1.120 -4.762 -5.319 1.00 90.62 94 ALA A C 1
ATOM 791 O O . ALA A 1 94 ? -0.067 -4.755 -5.014 1.00 90.62 94 ALA A O 1
ATOM 792 N N . ILE A 1 95 ? 1.732 -5.861 -5.769 1.00 88.62 95 ILE A N 1
ATOM 793 C CA . ILE A 1 95 ? 1.047 -7.152 -5.935 1.00 88.62 95 ILE A CA 1
ATOM 794 C C . ILE A 1 95 ? 0.716 -7.787 -4.590 1.00 88.62 95 ILE A C 1
ATOM 796 O O . ILE A 1 95 ? -0.385 -8.299 -4.420 1.00 88.62 95 ILE A O 1
ATOM 800 N N . ILE A 1 96 ? 1.629 -7.718 -3.622 1.00 85.00 96 ILE A N 1
ATOM 801 C CA . ILE A 1 96 ? 1.371 -8.169 -2.247 1.00 85.00 96 ILE A CA 1
ATOM 802 C C . ILE A 1 96 ? 0.193 -7.385 -1.656 1.00 85.00 96 ILE A C 1
ATOM 804 O O . ILE A 1 96 ? -0.672 -7.967 -1.008 1.00 85.00 96 ILE A O 1
ATOM 808 N N . HIS A 1 97 ? 0.121 -6.077 -1.914 1.00 84.62 97 HIS A N 1
ATOM 809 C CA . HIS A 1 97 ? -1.018 -5.272 -1.490 1.00 84.62 97 HIS A CA 1
ATOM 810 C C . HIS A 1 97 ? -2.320 -5.715 -2.167 1.00 84.62 97 HIS A C 1
ATOM 812 O O . HIS A 1 97 ? -3.311 -5.968 -1.489 1.00 84.62 97 HIS A O 1
ATOM 818 N N . GLU A 1 98 ? -2.306 -5.877 -3.489 1.00 84.69 98 GLU A N 1
ATOM 819 C CA . GLU A 1 98 ? -3.497 -6.249 -4.256 1.00 84.69 98 GLU A CA 1
ATOM 820 C C . GLU A 1 98 ? -4.012 -7.654 -3.907 1.00 84.69 98 GLU A C 1
ATOM 822 O O . GLU A 1 98 ? -5.220 -7.878 -3.883 1.00 84.69 98 GLU A O 1
ATOM 827 N N . THR A 1 99 ? -3.115 -8.597 -3.616 1.00 82.31 99 THR A N 1
ATOM 828 C CA . THR A 1 99 ? -3.468 -9.976 -3.240 1.00 82.31 99 THR A CA 1
ATOM 829 C C . THR A 1 99 ? -4.002 -10.077 -1.815 1.00 82.31 99 THR A C 1
ATOM 831 O O . THR A 1 99 ? -4.996 -10.764 -1.602 1.00 82.31 99 THR A O 1
ATOM 834 N N . ASN A 1 100 ? -3.403 -9.365 -0.856 1.00 79.88 100 ASN A N 1
ATOM 835 C CA . ASN A 1 100 ? -3.817 -9.442 0.548 1.00 79.88 100 ASN A CA 1
ATOM 836 C C . ASN A 1 100 ? -4.986 -8.513 0.897 1.00 79.88 100 ASN A C 1
ATOM 838 O O . ASN A 1 100 ? -5.799 -8.856 1.750 1.00 79.88 100 ASN A O 1
ATOM 842 N N . PHE A 1 101 ? -5.069 -7.337 0.269 1.00 78.50 101 PHE A N 1
ATOM 843 C CA . PHE A 1 101 ? -6.046 -6.301 0.626 1.00 78.50 101 PHE A CA 1
ATOM 844 C C . PHE A 1 101 ? -7.060 -6.001 -0.485 1.00 78.50 101 PHE A C 1
ATOM 846 O O . PHE A 1 101 ? -8.011 -5.260 -0.254 1.00 78.50 101 PHE A O 1
ATOM 853 N N . GLY A 1 102 ? -6.879 -6.542 -1.695 1.00 77.19 102 GLY A N 1
ATOM 854 C CA . GLY A 1 102 ? -7.780 -6.302 -2.829 1.00 77.19 102 GLY A CA 1
ATOM 855 C C . GLY A 1 102 ? -7.589 -4.950 -3.530 1.00 77.19 102 GLY A C 1
ATOM 856 O O . GLY A 1 102 ? -8.291 -4.658 -4.495 1.00 77.19 102 GLY A O 1
ATOM 857 N N . PHE A 1 103 ? -6.638 -4.124 -3.086 1.00 80.12 103 PHE A N 1
ATOM 858 C CA . PHE A 1 103 ? -6.293 -2.842 -3.704 1.00 80.12 103 PHE A CA 1
ATOM 859 C C . PHE A 1 103 ? -4.775 -2.606 -3.694 1.00 80.12 103 PHE A C 1
ATOM 861 O O . PHE A 1 103 ? -4.047 -3.210 -2.913 1.00 80.12 103 PHE A O 1
ATOM 868 N N . GLY A 1 104 ? -4.291 -1.742 -4.594 1.00 85.12 104 GLY A N 1
ATOM 869 C CA . GLY A 1 104 ? -2.870 -1.383 -4.702 1.00 85.12 104 GLY A CA 1
ATOM 870 C C . GLY A 1 104 ? -2.407 -0.393 -3.625 1.00 85.12 104 GLY A C 1
ATOM 871 O O . GLY A 1 104 ? -2.931 -0.354 -2.519 1.00 85.12 104 GLY A O 1
ATOM 872 N N . PHE A 1 105 ? -1.421 0.450 -3.941 1.00 89.88 105 PHE A N 1
ATOM 873 C CA . PHE A 1 105 ? -1.016 1.511 -3.013 1.00 89.88 105 PHE A CA 1
ATOM 874 C C . PHE A 1 105 ? -2.147 2.516 -2.786 1.00 89.88 105 PHE A C 1
ATOM 876 O O . PHE A 1 105 ? -2.816 2.923 -3.732 1.00 89.88 105 PHE A O 1
ATOM 883 N N . SER A 1 106 ? -2.297 2.972 -1.548 1.00 85.31 106 SER A N 1
ATOM 884 C CA . SER A 1 106 ? -3.147 4.106 -1.180 1.00 85.31 106 SER A CA 1
ATOM 885 C C . SER A 1 106 ? -2.487 4.886 -0.033 1.00 85.31 106 SER A C 1
ATOM 887 O O . SER A 1 106 ? -1.469 4.424 0.493 1.00 85.31 106 SER A O 1
ATOM 889 N N . PRO A 1 107 ? -3.010 6.056 0.387 1.00 80.62 107 PRO A N 1
ATOM 890 C CA . PRO A 1 107 ? -2.437 6.783 1.522 1.00 80.62 107 PRO A CA 1
ATOM 891 C C . PRO A 1 107 ? -2.365 5.919 2.794 1.00 80.62 107 PRO A C 1
ATOM 893 O O . PRO A 1 107 ? -1.397 6.019 3.543 1.00 80.62 107 PRO A O 1
ATOM 896 N N . ILE A 1 108 ? -3.309 4.978 2.976 1.00 76.38 108 ILE A N 1
ATOM 897 C CA . ILE A 1 108 ? -3.326 4.024 4.102 1.00 76.38 108 ILE A CA 1
ATOM 898 C C . ILE A 1 108 ? -2.065 3.169 4.180 1.00 76.38 108 ILE A C 1
ATOM 900 O O . ILE A 1 108 ? -1.573 2.894 5.271 1.00 76.38 108 ILE A O 1
ATOM 904 N N . THR A 1 109 ? -1.479 2.815 3.034 1.00 83.75 109 THR A N 1
ATOM 905 C CA . THR A 1 109 ? -0.222 2.068 3.000 1.00 83.75 109 THR A CA 1
ATOM 906 C C . THR A 1 109 ? 0.893 2.836 3.706 1.00 83.75 109 THR A C 1
ATOM 908 O O . THR A 1 109 ? 1.685 2.242 4.432 1.00 83.75 109 THR A O 1
ATOM 911 N N . PHE A 1 110 ? 0.943 4.155 3.517 1.00 85.00 110 PHE A N 1
ATOM 912 C CA . PHE A 1 110 ? 1.979 5.016 4.082 1.00 85.00 110 PHE A CA 1
ATOM 913 C C . PHE A 1 110 ? 1.702 5.368 5.546 1.00 85.00 110 PHE A C 1
ATOM 915 O O . PHE A 1 110 ? 2.645 5.426 6.330 1.00 85.00 110 PHE A O 1
ATOM 922 N N . TYR A 1 111 ? 0.428 5.478 5.940 1.00 71.12 111 TYR A N 1
ATOM 923 C CA . TYR A 1 111 ? 0.021 5.610 7.346 1.00 71.12 111 TYR A CA 1
ATOM 924 C C . TYR A 1 111 ? 0.482 4.418 8.214 1.00 71.12 111 TYR A C 1
ATOM 926 O O . TYR A 1 111 ? 0.824 4.589 9.387 1.00 71.12 111 TYR A O 1
ATOM 934 N N . HIS A 1 112 ? 0.534 3.213 7.635 1.00 73.44 112 HIS A N 1
ATOM 935 C CA . HIS A 1 112 ? 1.022 1.998 8.300 1.00 73.44 112 HIS A CA 1
ATOM 936 C C . HIS A 1 112 ? 2.494 1.674 8.004 1.00 73.44 112 HIS A C 1
ATOM 938 O O . HIS A 1 112 ? 3.002 0.649 8.467 1.00 73.44 112 HIS A O 1
ATOM 944 N N . PHE A 1 113 ? 3.200 2.531 7.259 1.00 76.94 113 PHE A N 1
ATOM 945 C CA . PHE A 1 113 ? 4.610 2.331 6.943 1.00 76.94 113 PHE A CA 1
ATOM 946 C C . PHE A 1 113 ? 5.487 2.730 8.137 1.00 76.94 113 PHE A C 1
ATOM 948 O O . PHE A 1 113 ? 6.061 3.816 8.202 1.00 76.94 113 PHE A O 1
ATOM 955 N N . GLU A 1 114 ? 5.576 1.832 9.115 1.00 76.81 114 GLU A N 1
ATOM 956 C CA . GLU A 1 114 ? 6.425 1.991 10.292 1.00 76.81 114 GLU A CA 1
ATOM 957 C C . GLU A 1 114 ? 7.739 1.215 10.167 1.00 76.81 114 GLU A C 1
ATOM 959 O O . GLU A 1 114 ? 7.816 0.162 9.533 1.00 76.81 114 GLU A O 1
ATOM 964 N N . TRP A 1 115 ? 8.778 1.683 10.867 1.00 76.75 115 TRP A N 1
ATOM 965 C CA . TRP A 1 115 ? 10.043 0.950 10.968 1.00 76.75 115 TRP A CA 1
ATOM 966 C C . TRP A 1 115 ? 9.862 -0.461 11.545 1.00 76.75 115 TRP A C 1
ATOM 968 O O . TRP A 1 115 ? 10.504 -1.406 11.099 1.00 76.75 115 TRP A O 1
ATOM 978 N N . THR A 1 116 ? 8.951 -0.619 12.502 1.00 76.44 116 THR A N 1
ATOM 979 C CA . THR A 1 116 ? 8.560 -1.911 13.083 1.00 76.44 116 THR A CA 1
ATOM 980 C C . THR A 1 116 ? 8.019 -2.864 12.019 1.00 76.44 116 THR A C 1
ATOM 982 O O . THR A 1 116 ? 8.469 -4.004 11.950 1.00 76.44 116 THR A O 1
ATOM 985 N N . ALA A 1 117 ? 7.135 -2.389 11.136 1.00 76.00 117 ALA A N 1
ATOM 986 C CA . ALA A 1 117 ? 6.599 -3.172 10.026 1.00 76.00 117 ALA A CA 1
ATOM 987 C C . ALA A 1 117 ? 7.698 -3.588 9.034 1.00 76.00 117 ALA A C 1
ATOM 989 O O . ALA A 1 117 ? 7.713 -4.730 8.576 1.00 76.00 117 ALA A O 1
ATOM 990 N N . VAL A 1 118 ? 8.662 -2.702 8.753 1.00 79.88 118 VAL A N 1
ATOM 991 C CA . VAL A 1 118 ? 9.833 -3.030 7.919 1.00 79.88 118 VAL A CA 1
ATOM 992 C C . VAL A 1 118 ? 10.680 -4.122 8.570 1.00 79.88 118 VAL A C 1
ATOM 994 O O . VAL A 1 118 ? 11.050 -5.082 7.898 1.00 79.88 118 VAL A O 1
ATOM 997 N N . VAL A 1 119 ? 10.970 -4.006 9.869 1.00 83.94 119 VAL A N 1
ATOM 998 C CA . VAL A 1 119 ? 11.745 -5.012 10.609 1.00 83.94 119 VAL A CA 1
ATOM 999 C C . VAL A 1 119 ? 11.032 -6.361 10.586 1.00 83.94 119 VAL A C 1
ATOM 1001 O O . VAL A 1 119 ? 11.660 -7.344 10.204 1.00 83.94 119 VAL A O 1
ATOM 1004 N N . ILE A 1 120 ? 9.735 -6.399 10.911 1.00 79.50 120 ILE A N 1
ATOM 1005 C CA . ILE A 1 120 ? 8.921 -7.625 10.894 1.00 79.50 120 ILE A CA 1
ATOM 1006 C C . ILE A 1 120 ? 8.944 -8.254 9.500 1.00 79.50 120 ILE A C 1
ATOM 1008 O O . ILE A 1 120 ? 9.295 -9.425 9.360 1.00 79.50 120 ILE A O 1
ATOM 1012 N N . GLY A 1 121 ? 8.669 -7.460 8.460 1.00 80.00 121 GLY A N 1
ATOM 1013 C CA . GLY A 1 121 ? 8.685 -7.926 7.076 1.00 80.00 121 GLY A CA 1
ATOM 1014 C C . GLY A 1 121 ? 10.040 -8.506 6.669 1.00 80.00 121 GLY A C 1
ATOM 1015 O O . GLY A 1 121 ? 10.094 -9.572 6.063 1.00 80.00 121 GLY A O 1
ATOM 1016 N N . VAL A 1 122 ? 11.147 -7.863 7.052 1.00 84.00 122 VAL A N 1
ATOM 1017 C CA . VAL A 1 122 ? 12.491 -8.395 6.792 1.00 84.00 122 VAL A CA 1
ATOM 1018 C C . VAL A 1 122 ? 12.736 -9.683 7.566 1.00 84.00 122 VAL A C 1
ATOM 1020 O O . VAL A 1 122 ? 13.267 -10.619 6.983 1.00 84.00 122 VAL A O 1
ATOM 1023 N N . THR A 1 123 ? 12.360 -9.765 8.843 1.00 87.94 123 THR A N 1
ATOM 1024 C CA . THR A 1 123 ? 12.623 -10.953 9.666 1.00 87.94 123 THR A CA 1
ATOM 1025 C C . THR A 1 123 ? 11.794 -12.161 9.246 1.00 87.94 123 THR A C 1
ATOM 1027 O O . THR A 1 123 ? 12.326 -13.267 9.178 1.00 87.94 123 THR A O 1
ATOM 1030 N N . GLU A 1 124 ? 10.518 -11.961 8.919 1.00 86.69 124 GLU A N 1
ATOM 1031 C CA . GLU A 1 124 ? 9.602 -13.047 8.565 1.00 86.69 124 GLU A CA 1
ATOM 1032 C C . GLU A 1 124 ? 9.764 -13.490 7.107 1.00 86.69 124 GLU A C 1
ATOM 1034 O O . GLU A 1 124 ? 9.625 -14.673 6.804 1.00 86.69 124 GLU A O 1
ATOM 1039 N N . GLN A 1 125 ? 10.103 -12.566 6.200 1.00 83.81 125 GLN A N 1
ATOM 1040 C CA . GLN A 1 125 ? 10.171 -12.825 4.756 1.00 83.81 125 GLN A CA 1
ATOM 1041 C C . GLN A 1 125 ? 11.601 -12.771 4.195 1.00 83.81 125 GLN A C 1
ATOM 1043 O O . GLN A 1 125 ? 11.794 -12.605 2.987 1.00 83.81 125 GLN A O 1
ATOM 1048 N N . TRP A 1 126 ? 12.631 -12.928 5.036 1.00 84.19 126 TRP A N 1
ATOM 1049 C CA . TRP A 1 126 ? 14.029 -12.761 4.613 1.00 84.19 126 TRP A CA 1
ATOM 1050 C C . TRP A 1 126 ? 14.429 -13.695 3.457 1.00 84.19 126 TRP A C 1
ATOM 1052 O O . TRP A 1 126 ? 15.164 -13.284 2.560 1.00 84.19 126 TRP A O 1
ATOM 1062 N N . HIS A 1 127 ? 13.918 -14.933 3.437 1.00 87.38 127 HIS A N 1
ATOM 1063 C CA . HIS A 1 127 ? 14.171 -15.899 2.364 1.00 87.38 127 HIS A CA 1
ATOM 1064 C C . HIS A 1 127 ? 13.625 -15.412 1.018 1.00 87.38 127 HIS A C 1
ATOM 1066 O O . HIS A 1 127 ? 14.308 -15.495 -0.004 1.00 87.38 127 HIS A O 1
ATOM 1072 N N . THR A 1 128 ? 12.411 -14.865 1.034 1.00 82.50 128 THR A N 1
ATOM 1073 C CA . THR A 1 128 ? 11.732 -14.292 -0.129 1.00 82.50 128 THR A CA 1
ATOM 1074 C C . THR A 1 128 ? 12.507 -13.082 -0.654 1.00 82.50 128 THR A C 1
ATOM 1076 O O . THR A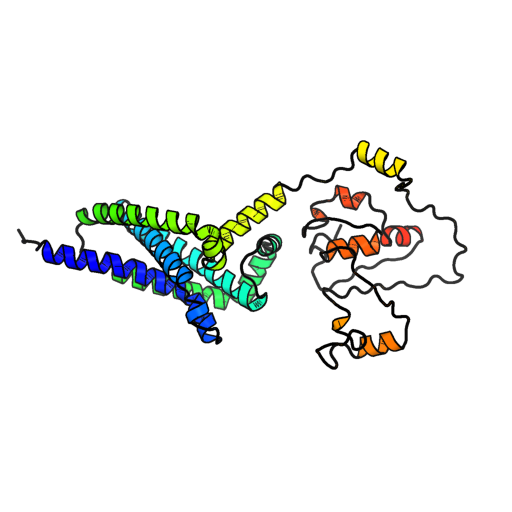 1 128 ? 12.816 -13.000 -1.845 1.00 82.50 128 THR A O 1
ATOM 1079 N N . LEU A 1 129 ? 12.933 -12.188 0.245 1.00 82.50 129 LEU A N 1
ATOM 1080 C CA . LEU A 1 129 ? 13.779 -11.038 -0.090 1.00 82.50 129 LEU A CA 1
ATOM 1081 C C . LEU A 1 129 ? 15.137 -11.461 -0.672 1.00 82.50 129 LEU A C 1
ATOM 1083 O O . LEU A 1 129 ? 15.592 -10.875 -1.657 1.00 82.50 129 LEU A O 1
ATOM 1087 N N . LEU A 1 130 ? 15.769 -12.501 -0.117 1.00 86.56 130 LEU A N 1
ATOM 1088 C CA . LEU A 1 130 ? 17.026 -13.039 -0.635 1.00 86.56 130 LEU A CA 1
ATOM 1089 C C . LEU A 1 130 ? 16.846 -13.631 -2.038 1.00 86.56 130 LEU A C 1
ATOM 1091 O O . LEU A 1 130 ? 17.651 -13.343 -2.924 1.00 86.56 130 LEU A O 1
ATOM 1095 N N . ALA A 1 131 ? 15.802 -14.432 -2.260 1.00 85.56 131 ALA A N 1
ATOM 1096 C CA . ALA A 1 131 ? 15.507 -15.003 -3.572 1.00 85.56 131 ALA A CA 1
ATOM 1097 C C . ALA A 1 131 ? 15.317 -13.902 -4.627 1.00 85.56 131 ALA A C 1
ATOM 1099 O O . ALA A 1 131 ? 15.882 -13.989 -5.720 1.00 85.56 131 ALA A O 1
ATOM 1100 N N . PHE A 1 132 ? 14.612 -12.820 -4.279 1.00 81.12 132 PHE A N 1
ATOM 1101 C CA . PHE A 1 132 ? 14.487 -11.654 -5.151 1.00 81.12 132 PHE A CA 1
ATOM 1102 C C . PHE A 1 132 ? 15.825 -10.975 -5.407 1.00 81.12 132 PHE A C 1
ATOM 1104 O O . PHE A 1 132 ? 16.158 -10.711 -6.562 1.00 81.12 132 PHE A O 1
ATOM 1111 N N . PHE A 1 133 ? 16.622 -10.732 -4.367 1.00 85.25 133 PHE A N 1
ATOM 1112 C CA . PHE A 1 133 ? 17.948 -10.145 -4.521 1.00 85.25 133 PHE A CA 1
ATOM 1113 C C . PHE A 1 133 ? 18.822 -10.967 -5.477 1.00 85.25 133 PHE A C 1
ATOM 1115 O O . PHE A 1 133 ? 19.361 -10.415 -6.439 1.00 85.25 133 PHE A O 1
ATOM 1122 N N . LEU A 1 134 ? 18.881 -12.287 -5.294 1.00 89.12 134 LEU A N 1
ATOM 1123 C CA . LEU A 1 134 ? 19.619 -13.196 -6.173 1.00 89.12 134 LEU A CA 1
ATOM 1124 C C . LEU A 1 134 ? 19.069 -13.193 -7.605 1.00 89.12 134 LEU A C 1
ATOM 1126 O O . LEU A 1 134 ? 19.851 -13.124 -8.554 1.00 89.12 134 LEU A O 1
ATOM 1130 N N . GLY A 1 135 ? 17.745 -13.189 -7.778 1.00 85.31 135 GLY A N 1
ATOM 1131 C CA . GLY A 1 135 ? 17.103 -13.066 -9.088 1.00 85.31 135 GLY A CA 1
ATOM 1132 C C . GLY A 1 135 ? 17.470 -11.760 -9.798 1.00 85.31 135 GLY A C 1
ATOM 1133 O O . GLY A 1 135 ? 17.827 -11.770 -10.977 1.00 85.31 135 GLY A O 1
ATOM 1134 N N . THR A 1 136 ? 17.479 -10.638 -9.070 1.00 81.81 136 THR A N 1
ATOM 1135 C CA . THR A 1 136 ? 17.883 -9.334 -9.616 1.00 81.81 136 THR A CA 1
ATOM 1136 C C . THR A 1 136 ? 19.373 -9.286 -9.962 1.00 81.81 136 THR A C 1
ATOM 1138 O O . THR A 1 136 ? 19.745 -8.722 -10.991 1.00 81.81 136 THR A O 1
ATOM 1141 N N . MET A 1 137 ? 20.231 -9.925 -9.156 1.00 85.19 137 MET A N 1
ATOM 1142 C CA . MET A 1 137 ? 21.664 -10.065 -9.432 1.00 85.19 137 MET A CA 1
ATOM 1143 C C . MET A 1 137 ? 21.916 -10.905 -10.680 1.00 85.19 137 MET A C 1
ATOM 1145 O O . MET A 1 137 ? 22.721 -10.519 -11.528 1.00 85.19 137 MET A O 1
ATOM 1149 N N . PHE A 1 138 ? 21.207 -12.024 -10.824 1.00 89.44 138 PHE A N 1
ATOM 1150 C CA . PHE A 1 138 ? 21.294 -12.874 -12.005 1.00 89.44 138 PHE A CA 1
ATOM 1151 C C . PHE A 1 138 ? 20.819 -12.136 -13.261 1.00 89.44 138 PHE A C 1
ATOM 1153 O O . PHE A 1 138 ? 21.499 -12.155 -14.288 1.00 89.44 138 PHE A O 1
ATOM 1160 N N . PHE A 1 139 ? 19.706 -11.407 -13.173 1.00 85.69 139 PHE A N 1
ATOM 1161 C CA . PHE A 1 139 ? 19.233 -10.580 -14.278 1.00 85.69 139 PHE A CA 1
ATOM 1162 C C . PHE A 1 139 ? 20.239 -9.487 -14.655 1.00 85.69 139 PHE A C 1
ATOM 1164 O O . PHE A 1 139 ? 20.549 -9.314 -15.834 1.00 85.69 139 PHE A O 1
ATOM 1171 N N . LEU A 1 140 ? 20.801 -8.783 -13.666 1.00 82.06 140 LEU A N 1
ATOM 1172 C CA . LEU A 1 140 ? 21.842 -7.788 -13.907 1.00 82.06 140 LEU A CA 1
ATOM 1173 C C . LEU A 1 140 ? 23.062 -8.424 -14.574 1.00 82.06 140 LEU A C 1
ATOM 1175 O O . LEU A 1 140 ? 23.621 -7.839 -15.497 1.00 82.06 140 LEU A O 1
ATOM 1179 N N . PHE A 1 141 ? 23.469 -9.618 -14.143 1.00 87.50 141 PHE A N 1
ATOM 1180 C CA . PHE A 1 141 ? 24.553 -10.358 -14.775 1.00 87.50 141 PHE A CA 1
ATOM 1181 C C . PHE A 1 141 ? 24.258 -10.615 -16.259 1.00 87.50 141 PHE A C 1
ATOM 1183 O O . PHE A 1 141 ? 25.097 -10.287 -17.098 1.00 87.50 141 PHE A O 1
ATOM 1190 N N . LEU A 1 142 ? 23.061 -11.106 -16.603 1.00 87.00 142 LEU A N 1
ATOM 1191 C CA . LEU A 1 142 ? 22.651 -11.308 -17.999 1.00 87.00 142 LEU A CA 1
ATOM 1192 C C . LEU A 1 142 ? 22.637 -9.992 -18.790 1.00 87.00 142 LEU A C 1
ATOM 1194 O O . LEU A 1 142 ? 23.184 -9.929 -19.892 1.00 87.00 142 LEU A O 1
ATOM 1198 N N . PHE A 1 143 ? 22.088 -8.923 -18.209 1.00 82.31 143 PHE A N 1
ATOM 1199 C CA . PHE A 1 143 ? 22.074 -7.592 -18.816 1.00 82.31 143 PHE A CA 1
ATOM 1200 C C . PHE A 1 143 ? 23.494 -7.047 -19.039 1.00 82.31 143 PHE A C 1
ATOM 1202 O O . PHE A 1 143 ? 23.796 -6.464 -20.081 1.00 82.31 143 PHE A O 1
ATOM 1209 N N . ILE A 1 144 ? 24.413 -7.267 -18.097 1.00 80.88 144 ILE A N 1
ATOM 1210 C CA . ILE A 1 144 ? 25.821 -6.876 -18.219 1.00 80.88 144 ILE A CA 1
ATOM 1211 C C . ILE A 1 144 ? 26.522 -7.691 -19.304 1.00 80.88 144 ILE A C 1
ATOM 1213 O O . ILE A 1 144 ? 27.251 -7.104 -20.101 1.00 80.88 144 ILE A O 1
ATOM 1217 N N . GLN A 1 145 ? 26.325 -9.011 -19.353 1.00 82.88 145 GLN A N 1
ATOM 1218 C CA . GLN A 1 145 ? 26.908 -9.862 -20.396 1.00 82.88 145 GLN A CA 1
ATOM 1219 C C . GLN A 1 145 ? 26.448 -9.405 -21.782 1.00 82.88 145 GLN A C 1
ATOM 1221 O O . GLN A 1 145 ? 27.266 -9.179 -22.676 1.00 82.88 145 GLN A O 1
ATOM 1226 N N . TYR A 1 146 ? 25.149 -9.148 -21.916 1.00 77.75 146 TYR A N 1
ATOM 1227 C CA . TYR A 1 146 ? 24.554 -8.642 -23.142 1.00 77.75 146 TYR A CA 1
ATOM 1228 C C . TYR A 1 146 ? 25.115 -7.258 -23.528 1.00 77.75 146 TYR A C 1
ATOM 1230 O O . TYR A 1 146 ? 25.642 -7.084 -24.626 1.00 77.75 146 TYR A O 1
ATOM 1238 N N . THR A 1 147 ? 25.156 -6.298 -22.599 1.00 74.69 147 THR A N 1
ATOM 1239 C CA . THR A 1 147 ? 25.655 -4.927 -22.859 1.00 74.69 147 THR A CA 1
ATOM 1240 C C . THR A 1 147 ? 27.185 -4.805 -22.969 1.00 74.69 147 THR A C 1
ATOM 1242 O O . THR A 1 147 ? 27.689 -3.796 -23.478 1.00 74.69 147 THR A O 1
ATOM 1245 N N . ASN A 1 148 ? 27.950 -5.789 -22.482 1.00 71.44 148 ASN A N 1
ATOM 1246 C CA . ASN A 1 148 ? 29.393 -5.925 -22.729 1.00 71.44 148 ASN A CA 1
ATOM 1247 C C . ASN A 1 148 ? 29.674 -6.447 -24.137 1.00 71.44 148 ASN A C 1
ATOM 1249 O O . ASN A 1 148 ? 30.649 -6.026 -24.753 1.00 71.44 148 ASN A O 1
ATOM 1253 N N . SER A 1 149 ? 28.819 -7.339 -24.644 1.00 63.41 149 SER A N 1
ATOM 1254 C CA . SER A 1 149 ? 28.924 -7.863 -26.008 1.00 63.41 149 SER A CA 1
ATOM 1255 C C . SER A 1 149 ? 28.579 -6.825 -27.089 1.00 63.41 149 SER A C 1
ATOM 1257 O O . SER A 1 149 ? 28.864 -7.043 -28.263 1.00 63.41 149 SER A O 1
ATOM 1259 N N . SER A 1 150 ? 28.027 -5.668 -26.704 1.00 58.22 150 SER A N 1
ATOM 1260 C CA . SER A 1 150 ? 27.772 -4.517 -27.582 1.00 58.22 150 SER A CA 1
ATOM 1261 C C . SER A 1 150 ? 29.095 -3.932 -28.120 1.00 58.22 150 SER A C 1
ATOM 1263 O O . SER A 1 150 ? 29.804 -3.188 -27.433 1.00 58.22 150 SER A O 1
ATOM 1265 N N . PHE A 1 151 ? 29.408 -4.232 -29.384 1.00 52.59 151 PHE A N 1
ATOM 1266 C CA . PHE A 1 151 ? 30.638 -3.879 -30.120 1.00 52.59 151 PHE A CA 1
ATOM 1267 C C . PHE A 1 151 ? 30.723 -2.407 -30.594 1.00 52.59 151 PHE A C 1
ATOM 1269 O O . PHE A 1 151 ? 31.348 -2.115 -31.618 1.00 52.59 151 PHE A O 1
ATOM 1276 N N . PHE A 1 152 ? 30.085 -1.451 -29.916 1.00 60.50 152 PHE A N 1
ATOM 1277 C CA . PHE A 1 152 ? 30.073 -0.068 -30.401 1.00 60.50 152 PHE A CA 1
ATOM 1278 C C . PHE A 1 152 ? 31.314 0.729 -30.009 1.00 60.50 152 PHE A C 1
ATOM 1280 O O . PHE A 1 152 ? 31.715 0.786 -28.845 1.00 60.50 152 PHE A O 1
ATOM 1287 N N . SER A 1 153 ? 31.863 1.420 -31.012 1.00 58.66 153 SER A N 1
ATOM 1288 C CA . SER A 1 153 ? 32.819 2.511 -30.828 1.00 58.66 153 SER A CA 1
ATOM 1289 C C . SER A 1 153 ? 32.236 3.565 -29.886 1.00 58.66 153 SER A C 1
ATOM 1291 O O . SER A 1 153 ? 31.043 3.872 -29.954 1.00 58.66 153 SER A O 1
ATOM 1293 N N . SER A 1 154 ? 33.085 4.166 -29.048 1.00 65.25 154 SER A N 1
ATOM 1294 C CA . SER A 1 154 ? 32.707 5.219 -28.091 1.00 65.25 154 SER A CA 1
ATOM 1295 C C . SER A 1 154 ? 31.925 6.381 -28.726 1.00 65.25 154 SER A C 1
ATOM 1297 O O . SER A 1 154 ? 31.168 7.062 -28.042 1.00 65.25 154 SER A O 1
ATOM 1299 N N . LYS A 1 155 ? 32.047 6.563 -30.047 1.00 69.50 155 LYS A N 1
ATOM 1300 C CA . LYS A 1 155 ? 31.386 7.609 -30.839 1.00 69.50 155 LYS A CA 1
ATOM 1301 C C . LYS A 1 155 ? 29.878 7.407 -31.071 1.00 69.50 155 LYS A C 1
ATOM 1303 O O . LYS A 1 155 ? 29.217 8.362 -31.458 1.00 69.50 155 LYS A O 1
ATOM 1308 N N . VAL A 1 156 ? 29.327 6.207 -30.860 1.00 74.56 156 VAL A N 1
ATOM 1309 C CA . VAL A 1 156 ? 27.899 5.905 -31.128 1.00 74.56 156 VAL A CA 1
ATOM 1310 C C . VAL A 1 156 ? 27.007 6.174 -29.908 1.00 74.56 156 VAL A C 1
ATOM 1312 O O . VAL A 1 156 ? 25.835 6.513 -30.061 1.00 74.56 156 VAL A O 1
ATOM 1315 N N . TYR A 1 157 ? 27.557 6.095 -28.692 1.00 73.06 157 TYR A N 1
ATOM 1316 C CA . TYR A 1 157 ? 26.792 6.296 -27.454 1.00 73.06 157 TYR A CA 1
ATOM 1317 C C . TYR A 1 157 ? 26.149 7.684 -27.313 1.00 73.06 157 TYR A C 1
ATOM 1319 O O . TYR A 1 157 ? 25.012 7.727 -26.854 1.00 73.06 157 TYR A O 1
ATOM 1327 N N . PRO A 1 158 ? 26.777 8.802 -27.735 1.00 74.31 158 PRO A N 1
ATOM 1328 C CA . PRO A 1 158 ? 26.120 10.110 -27.702 1.00 74.31 158 PRO A CA 1
ATOM 1329 C C . PRO A 1 158 ? 24.863 10.169 -28.580 1.00 74.31 158 PRO A C 1
ATOM 1331 O O . PRO A 1 158 ? 23.858 10.744 -28.180 1.00 74.31 158 PRO A O 1
ATOM 1334 N N . ILE A 1 159 ? 24.891 9.523 -29.752 1.00 80.12 159 ILE A N 1
ATOM 1335 C CA . ILE A 1 159 ? 23.742 9.468 -30.670 1.00 80.12 159 ILE A CA 1
ATOM 1336 C C . ILE A 1 159 ? 22.610 8.650 -30.041 1.00 80.12 159 ILE A C 1
ATOM 1338 O O . ILE A 1 159 ? 21.461 9.085 -30.037 1.00 80.12 159 ILE A O 1
ATOM 1342 N N . LEU A 1 160 ? 22.938 7.494 -29.453 1.00 78.81 160 LEU A N 1
ATOM 1343 C CA . LEU A 1 160 ? 21.971 6.676 -28.718 1.00 78.81 160 LEU A CA 1
ATOM 1344 C C . LEU A 1 160 ? 21.380 7.430 -27.524 1.00 78.81 160 LEU A C 1
ATOM 1346 O O . LEU A 1 160 ? 20.169 7.395 -27.334 1.00 78.81 160 LEU A O 1
ATOM 1350 N N . ALA A 1 161 ? 22.202 8.152 -26.760 1.00 76.31 161 ALA A N 1
ATOM 1351 C CA . ALA A 1 161 ? 21.736 8.965 -25.642 1.00 76.31 161 ALA A CA 1
ATOM 1352 C C . ALA A 1 161 ? 20.730 10.035 -26.099 1.00 76.31 161 ALA A C 1
ATOM 1354 O O . ALA A 1 161 ? 19.701 10.196 -25.455 1.00 76.31 161 ALA A O 1
ATOM 1355 N N . ILE A 1 162 ? 20.968 10.705 -27.233 1.00 81.81 162 ILE A N 1
ATOM 1356 C CA . ILE A 1 162 ? 20.024 11.685 -27.800 1.00 81.81 162 ILE A CA 1
ATOM 1357 C C . ILE A 1 162 ? 18.714 11.015 -28.233 1.00 81.81 162 ILE A C 1
ATOM 1359 O O . ILE A 1 162 ? 17.641 11.515 -27.904 1.00 81.81 162 ILE A O 1
ATOM 1363 N N . ILE A 1 163 ? 18.779 9.874 -28.930 1.00 85.31 163 ILE A N 1
ATOM 1364 C CA . ILE A 1 163 ? 17.577 9.126 -29.335 1.00 85.31 163 ILE A CA 1
ATOM 1365 C C . ILE A 1 163 ? 16.760 8.742 -28.100 1.00 85.31 163 ILE A C 1
ATOM 1367 O O . ILE A 1 163 ? 15.553 8.975 -28.060 1.00 85.31 163 ILE A O 1
ATOM 1371 N N . PHE A 1 164 ? 17.413 8.208 -27.068 1.00 82.94 164 PHE A N 1
ATOM 1372 C CA . PHE A 1 164 ? 16.730 7.860 -25.833 1.00 82.94 164 PHE A CA 1
ATOM 1373 C C . PHE A 1 164 ? 16.202 9.083 -25.084 1.00 82.94 164 PHE A C 1
ATOM 1375 O O . PHE A 1 164 ? 15.104 8.986 -24.561 1.00 82.94 164 PHE A O 1
ATOM 1382 N N . LEU A 1 165 ? 16.882 10.234 -25.080 1.00 81.06 165 LEU A N 1
ATOM 1383 C CA . LEU A 1 165 ? 16.338 11.471 -24.499 1.00 81.06 165 LEU A CA 1
ATOM 1384 C C . LEU A 1 165 ? 15.037 11.910 -25.192 1.00 81.06 165 LEU A C 1
ATOM 1386 O O . LEU A 1 165 ? 14.094 12.328 -24.524 1.00 81.06 165 LEU A O 1
ATOM 1390 N N . ILE A 1 166 ? 14.945 11.764 -26.517 1.00 86.00 166 ILE A N 1
ATOM 1391 C CA . ILE A 1 166 ? 13.706 12.048 -27.259 1.00 86.00 166 ILE A CA 1
ATOM 1392 C C . ILE A 1 166 ? 12.606 11.055 -26.861 1.00 86.00 166 ILE A C 1
ATOM 1394 O O . ILE A 1 166 ? 11.477 11.454 -26.569 1.00 86.00 166 ILE A O 1
ATOM 1398 N N . LEU A 1 167 ? 12.935 9.761 -26.800 1.00 86.19 167 LEU A N 1
ATOM 1399 C CA . LEU A 1 167 ? 11.991 8.728 -26.370 1.00 86.19 167 LEU A CA 1
ATOM 1400 C C . LEU A 1 167 ? 11.574 8.897 -24.899 1.00 86.19 167 LEU A C 1
ATOM 1402 O O . LEU A 1 167 ? 10.433 8.606 -24.556 1.00 86.19 167 LEU A O 1
ATOM 1406 N N . MET A 1 168 ? 12.456 9.421 -24.045 1.00 80.25 168 MET A N 1
ATOM 1407 C CA . MET A 1 168 ? 12.142 9.778 -22.664 1.00 80.25 168 MET A CA 1
ATOM 1408 C C . MET A 1 168 ? 11.117 10.907 -22.595 1.00 80.25 168 MET A C 1
ATOM 1410 O O . MET A 1 168 ? 10.179 10.821 -21.811 1.00 80.25 168 MET A O 1
ATOM 1414 N N . GLY A 1 169 ? 11.259 11.939 -23.433 1.00 82.56 169 GLY A N 1
ATOM 1415 C CA . GLY A 1 169 ? 10.270 13.015 -23.528 1.00 82.56 169 GLY A CA 1
ATOM 1416 C C . GLY A 1 169 ? 8.882 12.484 -23.896 1.00 82.56 169 GLY A C 1
ATOM 1417 O O . GLY A 1 169 ? 7.891 12.863 -23.275 1.00 82.56 169 GLY A O 1
ATOM 1418 N N . ARG A 1 170 ? 8.821 11.528 -24.836 1.00 84.94 170 ARG A N 1
ATOM 1419 C CA . ARG A 1 170 ? 7.586 10.799 -25.163 1.00 84.94 170 ARG A CA 1
ATOM 1420 C C . ARG A 1 170 ? 7.044 10.033 -23.948 1.00 84.94 170 ARG A C 1
ATOM 1422 O O . ARG A 1 170 ? 5.866 10.172 -23.641 1.00 84.94 170 ARG A O 1
ATOM 1429 N N . ALA A 1 171 ? 7.883 9.249 -23.272 1.00 82.06 171 ALA A N 1
ATOM 1430 C CA . ALA A 1 171 ? 7.490 8.451 -22.109 1.00 82.06 171 ALA A CA 1
ATOM 1431 C C . ALA A 1 171 ? 6.892 9.318 -20.986 1.00 82.06 171 ALA A C 1
ATOM 1433 O O . ALA A 1 171 ? 5.826 9.012 -20.458 1.00 82.06 171 ALA A O 1
ATOM 1434 N N . VAL A 1 172 ? 7.541 10.442 -20.664 1.00 80.81 172 VAL A N 1
ATOM 1435 C CA . VAL A 1 172 ? 7.050 11.396 -19.657 1.00 80.81 172 VAL A CA 1
ATOM 1436 C C . VAL A 1 172 ? 5.710 12.000 -20.080 1.00 80.81 172 VAL A C 1
ATOM 1438 O O . VAL A 1 172 ? 4.788 12.049 -19.270 1.00 80.81 172 VAL A O 1
ATOM 1441 N N . TYR A 1 173 ? 5.569 12.392 -21.351 1.00 86.00 173 TYR A N 1
ATOM 1442 C CA . TYR A 1 173 ? 4.312 12.922 -21.882 1.00 86.00 173 TYR A CA 1
ATOM 1443 C C . TYR A 1 173 ? 3.151 11.926 -21.747 1.00 86.00 173 TYR A C 1
ATOM 1445 O O . TYR A 1 173 ? 2.068 12.307 -21.306 1.00 86.00 173 TYR A O 1
ATOM 1453 N N . PHE A 1 174 ? 3.361 10.649 -22.083 1.00 81.38 174 PHE A N 1
ATOM 1454 C CA . PHE A 1 174 ? 2.316 9.630 -21.942 1.00 81.38 174 PHE A CA 1
ATOM 1455 C C . PHE A 1 174 ? 1.957 9.358 -20.480 1.00 81.38 174 PHE A C 1
ATOM 1457 O O . PHE A 1 174 ? 0.775 9.219 -20.172 1.00 81.38 174 PHE A O 1
ATOM 1464 N N . MET A 1 175 ? 2.938 9.322 -19.574 1.00 77.50 175 MET A N 1
ATOM 1465 C CA . MET A 1 175 ? 2.676 9.141 -18.141 1.00 77.50 175 MET A CA 1
ATOM 1466 C C . MET A 1 175 ? 1.848 10.284 -17.547 1.00 77.50 175 MET A C 1
ATOM 1468 O O . MET A 1 175 ? 0.945 10.023 -16.753 1.00 77.50 175 MET A O 1
ATOM 1472 N N . ASP A 1 176 ? 2.130 11.524 -17.946 1.00 79.81 176 ASP A N 1
ATOM 1473 C CA . ASP A 1 176 ? 1.386 12.703 -17.498 1.00 79.81 176 ASP A CA 1
ATOM 1474 C C . ASP A 1 176 ? -0.024 12.746 -18.107 1.00 79.81 176 ASP A C 1
ATOM 1476 O O . ASP A 1 176 ? -1.028 12.813 -17.396 1.00 79.81 176 ASP A O 1
ATOM 1480 N N . HIS A 1 177 ? -0.126 12.586 -19.429 1.00 86.31 177 HIS A N 1
ATOM 1481 C CA . HIS A 1 177 ? -1.407 12.634 -20.132 1.00 86.31 177 HIS A CA 1
ATOM 1482 C C . HIS A 1 177 ? -2.352 11.488 -19.736 1.00 86.31 177 HIS A C 1
ATOM 1484 O O . HIS A 1 177 ? -3.574 11.639 -19.763 1.00 86.31 177 HIS A O 1
ATOM 1490 N N . TRP A 1 178 ? -1.807 10.328 -19.359 1.00 85.69 178 TRP A N 1
ATOM 1491 C CA . TRP A 1 178 ? -2.572 9.177 -18.882 1.00 85.69 178 TRP A CA 1
ATOM 1492 C C . TRP A 1 178 ? -2.514 9.013 -17.363 1.00 85.69 178 TRP A C 1
ATOM 1494 O O . TRP A 1 178 ? -2.638 7.888 -16.885 1.00 85.69 178 TRP A O 1
ATOM 1504 N N . ASN A 1 179 ? -2.379 10.097 -16.597 1.00 80.06 179 ASN A N 1
ATOM 1505 C CA . ASN A 1 179 ? -2.236 10.081 -15.135 1.00 80.06 179 ASN A CA 1
ATOM 1506 C C . ASN A 1 179 ? -3.152 9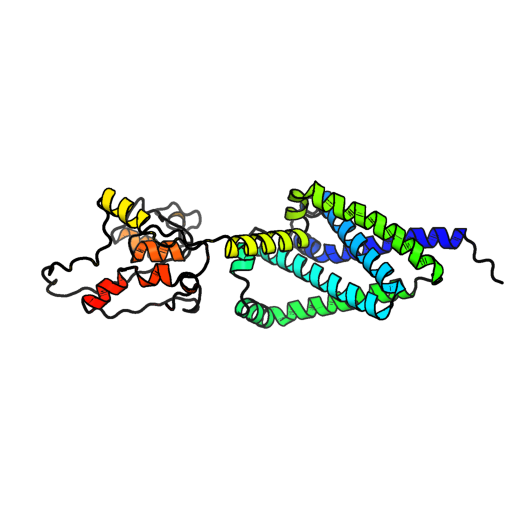.079 -14.391 1.00 80.06 179 ASN A C 1
ATOM 1508 O O . ASN A 1 179 ? -2.671 8.285 -13.583 1.00 80.06 179 ASN A O 1
ATOM 1512 N N . VAL A 1 180 ? -4.455 9.027 -14.695 1.00 83.50 180 VAL A N 1
ATOM 1513 C CA . VAL A 1 180 ? -5.414 8.101 -14.063 1.00 83.50 180 VAL A CA 1
ATOM 1514 C C . VAL A 1 180 ? -5.071 6.646 -14.383 1.00 83.50 180 VAL A C 1
ATOM 1516 O O . VAL A 1 180 ? -5.104 5.779 -13.511 1.00 83.50 180 VAL A O 1
ATOM 1519 N N . ARG A 1 181 ? -4.714 6.360 -15.636 1.00 86.44 181 ARG A N 1
ATOM 1520 C CA . ARG A 1 181 ? -4.354 5.004 -16.069 1.00 86.44 181 ARG A CA 1
ATOM 1521 C C . ARG A 1 181 ? -2.964 4.621 -15.578 1.00 86.44 181 ARG A C 1
ATOM 1523 O O . ARG A 1 181 ? -2.770 3.458 -15.235 1.00 86.44 181 ARG A O 1
ATOM 1530 N N . ALA A 1 182 ? -2.038 5.575 -15.509 1.00 82.62 182 ALA A N 1
ATOM 1531 C CA . ALA A 1 182 ? -0.708 5.410 -14.943 1.00 82.62 182 ALA A CA 1
ATOM 1532 C C . ALA A 1 182 ? -0.789 5.060 -13.459 1.00 82.62 182 ALA A C 1
ATOM 1534 O O . ALA A 1 182 ? -0.168 4.089 -13.039 1.00 82.62 182 ALA A O 1
ATOM 1535 N N . ARG A 1 183 ? -1.645 5.743 -12.694 1.00 84.19 183 ARG A N 1
ATOM 1536 C CA . ARG A 1 183 ? -1.928 5.395 -11.297 1.00 84.19 183 ARG A CA 1
ATOM 1537 C C . ARG A 1 183 ? -2.399 3.951 -11.146 1.00 84.19 183 ARG A C 1
ATOM 1539 O O . ARG A 1 183 ? -1.872 3.236 -10.309 1.00 84.19 183 ARG A O 1
ATOM 1546 N N . ASN A 1 184 ? -3.307 3.489 -12.000 1.00 84.31 184 ASN A N 1
ATOM 1547 C CA . ASN A 1 184 ? -3.873 2.144 -11.858 1.00 84.31 184 ASN A CA 1
ATOM 1548 C C . ASN A 1 184 ? -2.981 1.026 -12.436 1.00 84.31 184 ASN A C 1
ATOM 1550 O O . ASN A 1 184 ? -3.084 -0.124 -12.022 1.00 84.31 184 ASN A O 1
ATOM 1554 N N . ASN A 1 185 ? -2.125 1.325 -13.419 1.00 87.12 185 ASN A N 1
ATOM 1555 C CA . ASN A 1 185 ? -1.364 0.298 -14.143 1.00 87.12 185 ASN A CA 1
ATOM 1556 C C . ASN A 1 185 ? 0.135 0.305 -13.841 1.00 87.12 185 ASN A C 1
ATOM 1558 O O . ASN A 1 185 ? 0.803 -0.700 -14.076 1.00 87.12 185 ASN A O 1
ATOM 1562 N N . LEU A 1 186 ? 0.683 1.399 -13.317 1.00 90.69 186 LEU A N 1
ATOM 1563 C CA . LEU A 1 186 ? 2.106 1.531 -13.042 1.00 90.69 186 LEU A CA 1
ATOM 1564 C C . LEU A 1 186 ? 2.342 1.691 -11.539 1.00 90.69 186 LEU A C 1
ATOM 1566 O O . LEU A 1 186 ? 2.233 2.785 -10.993 1.00 90.69 186 LEU A O 1
ATOM 1570 N N . ALA A 1 187 ? 2.747 0.597 -10.888 1.00 92.56 187 ALA A N 1
ATOM 1571 C CA . ALA A 1 187 ? 2.985 0.546 -9.442 1.00 92.56 187 ALA A CA 1
ATOM 1572 C C . ALA A 1 187 ? 3.902 1.669 -8.932 1.00 92.56 187 ALA A C 1
ATOM 1574 O O . ALA A 1 187 ? 3.645 2.240 -7.882 1.00 92.56 187 ALA A O 1
ATOM 1575 N N . THR A 1 188 ? 4.944 2.027 -9.687 1.00 91.94 188 THR A N 1
ATOM 1576 C CA . THR A 1 188 ? 5.868 3.113 -9.321 1.00 91.94 188 THR A CA 1
ATOM 1577 C C . THR A 1 188 ? 5.185 4.477 -9.307 1.00 91.94 188 THR A C 1
ATOM 1579 O O . THR A 1 188 ? 5.405 5.256 -8.385 1.00 91.94 188 THR A O 1
ATOM 1582 N N . TYR A 1 189 ? 4.327 4.755 -10.292 1.00 90.62 189 TYR A N 1
ATOM 1583 C CA . TYR A 1 189 ? 3.554 5.994 -10.327 1.00 90.62 189 TYR A CA 1
ATOM 1584 C C . TYR A 1 189 ? 2.521 6.012 -9.198 1.00 90.62 189 TYR A C 1
ATOM 1586 O O . TYR A 1 189 ? 2.429 6.998 -8.478 1.00 90.62 189 TYR A O 1
ATOM 1594 N N . SER A 1 190 ? 1.810 4.897 -8.991 1.00 92.06 190 SER A N 1
ATOM 1595 C CA . SER A 1 190 ? 0.876 4.720 -7.872 1.00 92.06 190 SER A CA 1
ATOM 1596 C C . SER A 1 190 ? 1.548 4.975 -6.522 1.00 92.06 190 SER A C 1
ATOM 1598 O O . SER A 1 190 ? 1.014 5.712 -5.701 1.00 92.06 190 SER A O 1
ATOM 1600 N N . PHE A 1 191 ? 2.732 4.395 -6.304 1.00 93.75 191 PHE A N 1
ATOM 1601 C CA . PHE A 1 191 ? 3.511 4.563 -5.081 1.00 93.75 191 PHE A CA 1
ATOM 1602 C C . PHE A 1 191 ? 3.857 6.033 -4.843 1.00 93.75 191 PHE A C 1
ATOM 1604 O O . PHE A 1 191 ? 3.551 6.562 -3.782 1.00 93.75 191 PHE A O 1
ATOM 1611 N N . ILE A 1 192 ? 4.444 6.711 -5.837 1.00 91.75 192 ILE A N 1
ATOM 1612 C CA . ILE A 1 192 ? 4.843 8.121 -5.709 1.00 91.75 192 ILE A CA 1
ATOM 1613 C C . ILE A 1 192 ? 3.618 9.010 -5.480 1.00 91.75 192 ILE A C 1
ATOM 1615 O O . ILE A 1 192 ? 3.627 9.832 -4.569 1.00 91.75 192 ILE A O 1
ATOM 1619 N N . PHE A 1 193 ? 2.559 8.825 -6.271 1.00 90.81 193 PHE A N 1
ATOM 1620 C CA . PHE A 1 193 ? 1.328 9.604 -6.156 1.00 90.81 193 PHE A CA 1
ATOM 1621 C C . PHE A 1 193 ? 0.726 9.496 -4.751 1.00 90.81 193 PHE A C 1
ATOM 1623 O O . PHE A 1 193 ? 0.417 10.509 -4.131 1.00 90.81 193 PHE A O 1
ATOM 1630 N N . HIS A 1 194 ? 0.600 8.277 -4.221 1.00 90.38 194 HIS A N 1
ATOM 1631 C CA . HIS A 1 194 ? 0.015 8.071 -2.900 1.00 90.38 194 HIS A CA 1
ATOM 1632 C C . HIS A 1 194 ? 0.958 8.445 -1.752 1.00 90.38 194 HIS A C 1
ATOM 1634 O O . HIS A 1 194 ? 0.467 8.894 -0.722 1.00 90.38 194 HIS A O 1
ATOM 1640 N N . ALA A 1 195 ? 2.279 8.356 -1.935 1.00 91.19 195 ALA A N 1
ATOM 1641 C CA . ALA A 1 195 ? 3.252 8.867 -0.970 1.00 91.19 195 ALA A CA 1
ATOM 1642 C C . ALA A 1 195 ? 3.176 10.396 -0.847 1.00 91.19 195 ALA A C 1
ATOM 1644 O O . ALA A 1 195 ? 3.183 10.928 0.262 1.00 91.19 195 ALA A O 1
ATOM 1645 N N . VAL A 1 196 ? 3.069 11.103 -1.980 1.00 90.25 196 VAL A N 1
ATOM 1646 C CA . VAL A 1 196 ? 2.886 12.563 -2.002 1.00 90.25 196 VAL A CA 1
ATOM 1647 C C . VAL A 1 196 ? 1.528 12.934 -1.416 1.00 90.25 196 VAL A C 1
ATOM 1649 O O . VAL A 1 196 ? 1.474 13.787 -0.542 1.00 90.25 196 VAL A O 1
ATOM 1652 N N . SER A 1 197 ? 0.454 12.245 -1.813 1.00 84.94 197 SER A N 1
ATOM 1653 C CA . SER A 1 197 ? -0.885 12.466 -1.254 1.00 84.94 197 SER A CA 1
ATOM 1654 C C . SER A 1 197 ? -0.920 12.260 0.262 1.00 84.94 197 SER A C 1
ATOM 1656 O O . SER A 1 197 ? -1.561 13.042 0.953 1.00 84.94 197 SER A O 1
ATOM 1658 N N . TYR A 1 198 ? -0.239 11.236 0.781 1.00 85.88 198 TYR A N 1
ATOM 1659 C CA . TYR A 1 198 ? -0.079 11.021 2.219 1.00 85.88 198 TYR A CA 1
ATOM 1660 C C . TYR A 1 198 ? 0.671 12.187 2.873 1.00 85.88 198 TYR A C 1
ATOM 1662 O O . TYR A 1 198 ? 0.215 12.732 3.874 1.00 85.88 198 TYR A O 1
ATOM 1670 N N . TYR A 1 199 ? 1.799 12.608 2.292 1.00 85.19 199 TYR A N 1
ATOM 1671 C CA . TYR A 1 199 ? 2.580 13.727 2.816 1.00 85.19 199 TYR A CA 1
ATOM 1672 C C . TYR A 1 199 ? 1.750 15.015 2.879 1.00 85.19 199 TYR A C 1
ATOM 1674 O O . TYR A 1 199 ? 1.725 15.685 3.911 1.00 85.19 199 TYR A O 1
ATOM 1682 N N . GLU A 1 200 ? 1.025 15.320 1.801 1.00 82.88 200 GLU A N 1
ATOM 1683 C CA . GLU A 1 200 ? 0.106 16.452 1.728 1.00 82.88 200 GLU A CA 1
ATOM 1684 C C . GLU A 1 200 ? -1.005 16.341 2.772 1.00 82.88 200 GLU A C 1
ATOM 1686 O O . GLU A 1 200 ? -1.236 17.312 3.474 1.00 82.88 200 GLU A O 1
ATOM 1691 N N . GLN A 1 201 ? -1.647 15.181 2.941 1.00 75.19 201 GLN A N 1
ATOM 1692 C CA . GLN A 1 201 ? -2.711 14.989 3.937 1.00 75.19 201 GLN A CA 1
ATOM 1693 C C . GLN A 1 201 ? -2.212 15.195 5.372 1.00 75.19 201 GLN A C 1
ATOM 1695 O O . GLN A 1 201 ? -2.797 15.984 6.114 1.00 75.19 201 GLN A O 1
ATOM 1700 N N . VAL A 1 202 ? -1.088 14.571 5.734 1.00 70.00 202 VAL A N 1
ATOM 1701 C CA . VAL A 1 202 ? -0.487 14.698 7.072 1.00 70.00 202 VAL A CA 1
ATOM 1702 C C . VAL A 1 202 ? -0.080 16.141 7.378 1.00 70.00 202 VAL A C 1
ATOM 1704 O O . VAL A 1 202 ? -0.182 16.579 8.519 1.00 70.00 202 VAL A O 1
ATOM 1707 N N . HIS A 1 203 ? 0.379 16.899 6.377 1.00 69.12 203 HIS A N 1
ATOM 1708 C CA . HIS A 1 203 ? 0.879 18.266 6.577 1.00 69.12 203 HIS A CA 1
ATOM 1709 C C . HIS A 1 203 ? -0.186 19.348 6.332 1.00 69.12 203 HIS A C 1
ATOM 1711 O O . HIS A 1 203 ? -0.026 20.478 6.795 1.00 69.12 203 HIS A O 1
ATOM 1717 N N . ALA A 1 204 ? -1.264 19.028 5.613 1.00 63.75 204 ALA A N 1
ATOM 1718 C CA . ALA A 1 204 ? -2.399 19.919 5.381 1.00 63.75 204 ALA A CA 1
ATOM 1719 C C . ALA A 1 204 ? -3.403 19.901 6.537 1.00 63.75 204 ALA A C 1
ATOM 1721 O O . ALA A 1 204 ? -4.215 20.824 6.632 1.00 63.75 204 ALA A O 1
ATOM 1722 N N . PHE A 1 205 ? -3.349 18.895 7.417 1.00 51.59 205 PHE A N 1
ATOM 1723 C CA . PHE A 1 205 ? -4.187 18.860 8.607 1.00 51.59 205 PHE A CA 1
ATOM 1724 C C . PHE A 1 205 ? -3.778 19.990 9.561 1.00 51.59 205 PHE A C 1
ATOM 1726 O O . PHE A 1 205 ? -2.833 19.898 10.345 1.00 51.59 205 PHE A O 1
ATOM 1733 N N . GLN A 1 206 ? -4.488 21.112 9.470 1.00 50.34 206 GLN A N 1
ATOM 1734 C CA . GLN A 1 206 ? -4.437 22.136 10.497 1.00 50.34 206 GLN A CA 1
ATOM 1735 C C . GLN A 1 206 ? -5.206 21.603 11.699 1.00 50.34 206 GLN A C 1
ATOM 1737 O O . GLN A 1 206 ? -6.395 21.312 11.594 1.00 50.34 206 GLN A O 1
ATOM 1742 N N . TYR A 1 207 ? -4.520 21.475 12.834 1.00 49.22 207 TYR A N 1
ATOM 1743 C CA . TYR A 1 207 ? -5.144 21.153 14.113 1.00 49.22 207 TYR A CA 1
ATOM 1744 C C . TYR A 1 207 ? -6.429 21.965 14.286 1.00 49.22 207 TYR A C 1
ATOM 1746 O O . TYR A 1 207 ? -6.389 23.200 14.223 1.00 49.22 207 TYR A O 1
ATOM 1754 N N . ILE A 1 208 ? -7.551 21.291 14.547 1.00 51.25 208 ILE A N 1
ATOM 1755 C CA . ILE A 1 208 ? -8.764 21.968 15.003 1.00 51.25 208 ILE A CA 1
ATOM 1756 C C . ILE A 1 208 ? -8.467 22.457 16.4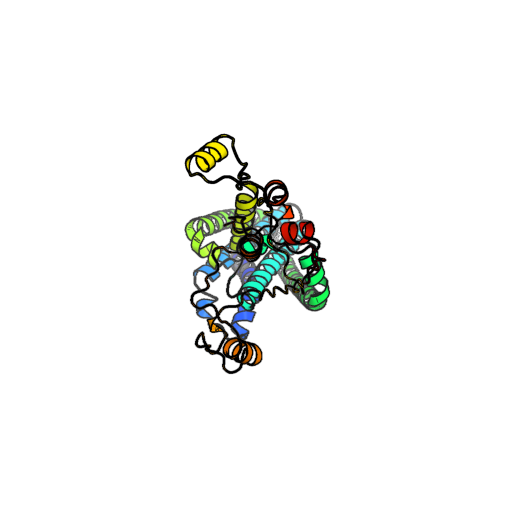19 1.00 51.25 208 ILE A C 1
ATOM 1758 O O . ILE A 1 208 ? -8.651 21.756 17.412 1.00 51.25 208 ILE A O 1
ATOM 1762 N N . LYS A 1 209 ? -7.917 23.665 16.513 1.00 53.75 209 LYS A N 1
ATOM 1763 C CA . LYS A 1 209 ? -7.736 24.341 17.788 1.00 53.75 209 LYS A CA 1
ATOM 1764 C C . LYS A 1 209 ? -9.065 24.949 18.161 1.00 53.75 209 LYS A C 1
ATOM 1766 O O . LYS A 1 209 ? -9.548 25.821 17.449 1.00 53.75 209 LYS A O 1
ATOM 1771 N N . TRP A 1 210 ? -9.605 24.514 19.293 1.00 54.44 210 TRP A N 1
ATOM 1772 C CA . TRP A 1 210 ? -10.771 25.140 19.897 1.00 54.44 210 TRP A CA 1
ATOM 1773 C C . TRP A 1 210 ? -10.530 26.647 20.015 1.00 54.44 210 TRP A C 1
ATOM 1775 O O . TRP A 1 210 ? -9.674 27.096 20.786 1.00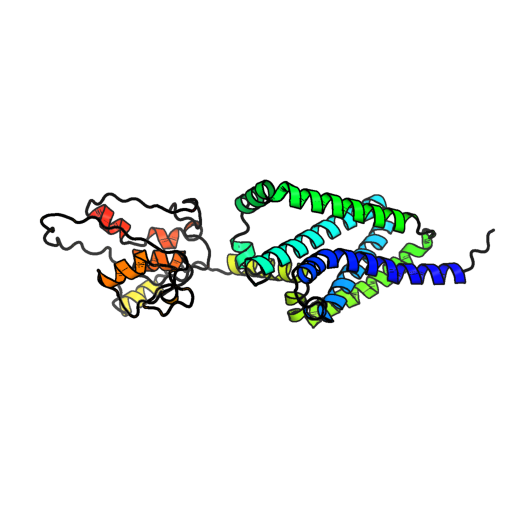 54.44 210 TRP A O 1
ATOM 1785 N N . THR A 1 211 ? -11.246 27.433 19.220 1.00 74.31 211 THR A N 1
ATOM 1786 C CA . THR A 1 211 ? -11.133 28.885 19.241 1.00 74.31 211 THR A CA 1
ATOM 1787 C C . THR A 1 211 ? -12.100 29.466 20.277 1.00 74.31 211 THR A C 1
ATOM 1789 O O . THR A 1 211 ? -13.137 28.870 20.578 1.00 74.31 211 THR A O 1
ATOM 1792 N N . PRO A 1 212 ? -11.844 30.681 20.791 1.00 77.38 212 PRO A N 1
ATOM 1793 C CA . PRO A 1 212 ? -12.827 31.401 21.606 1.00 77.38 212 PRO A CA 1
ATOM 1794 C C . PRO A 1 212 ? -14.162 31.636 20.879 1.00 77.38 212 PRO A C 1
ATOM 1796 O O . PRO A 1 212 ? -15.175 31.947 21.505 1.00 77.38 212 PRO A O 1
ATOM 1799 N N . GLN A 1 213 ? -14.164 31.536 19.547 1.00 76.12 213 GLN A N 1
ATOM 1800 C CA . GLN A 1 213 ? -15.362 31.664 18.734 1.00 76.12 213 GLN A CA 1
ATOM 1801 C C . GLN A 1 213 ? -16.186 30.373 18.751 1.00 76.12 213 GLN A C 1
ATOM 1803 O O . GLN A 1 213 ? -17.404 30.452 18.902 1.00 76.12 213 GLN A O 1
ATOM 1808 N N . ASP A 1 214 ? -15.532 29.210 18.707 1.00 70.81 214 ASP A N 1
ATOM 1809 C CA . ASP A 1 214 ? -16.188 27.911 18.881 1.00 70.81 214 ASP A CA 1
ATOM 1810 C C . ASP A 1 214 ? -16.860 27.849 20.252 1.00 70.81 214 ASP A C 1
ATOM 1812 O O . ASP A 1 214 ? -18.044 27.546 20.346 1.00 70.81 214 ASP A O 1
ATOM 1816 N N . GLU A 1 215 ? -16.169 28.281 21.310 1.00 73.62 215 GLU A N 1
ATOM 1817 C CA . GLU A 1 215 ? -16.735 28.343 22.664 1.00 73.62 215 GLU A CA 1
ATOM 1818 C C . GLU A 1 215 ? -18.017 29.192 22.737 1.00 73.62 215 GLU A C 1
ATOM 1820 O O . GLU A 1 215 ? -18.984 28.819 23.404 1.00 73.62 215 GLU A O 1
ATOM 1825 N N . LYS A 1 216 ? -18.073 30.310 22.000 1.00 77.56 216 LYS A N 1
ATOM 1826 C CA . LYS A 1 216 ? -19.291 31.130 21.887 1.00 77.56 216 LYS A CA 1
ATOM 1827 C C . LYS A 1 216 ? -20.404 30.417 21.127 1.00 77.56 216 LYS A C 1
ATOM 1829 O O . LYS A 1 216 ? -21.558 30.552 21.528 1.00 77.56 216 LYS A O 1
ATOM 1834 N N . VAL A 1 217 ? -20.081 29.694 20.054 1.00 76.25 217 VAL A N 1
ATOM 1835 C CA . VAL A 1 217 ? -21.056 28.904 19.284 1.00 76.25 217 VAL A CA 1
ATOM 1836 C C . VAL A 1 217 ? -21.630 27.790 20.156 1.00 76.25 217 VAL A C 1
ATOM 1838 O O . VAL A 1 217 ? -22.847 27.709 20.293 1.00 76.25 217 VAL A O 1
ATOM 1841 N N . PHE A 1 218 ? -20.783 27.008 20.829 1.00 70.19 218 PHE A N 1
ATOM 1842 C CA . PHE A 1 218 ? -21.209 25.970 21.773 1.00 70.19 218 PHE A CA 1
ATOM 1843 C C . PHE A 1 218 ? -22.101 26.553 22.876 1.00 70.19 218 PHE A C 1
ATOM 1845 O O . PHE A 1 218 ? -23.210 26.064 23.097 1.00 70.19 218 PHE A O 1
ATOM 1852 N N . LYS A 1 219 ? -21.694 27.679 23.478 1.00 76.88 219 LYS A N 1
ATOM 1853 C CA . LYS A 1 219 ? -22.491 28.378 24.494 1.00 76.88 219 LYS A CA 1
ATOM 1854 C C . LYS A 1 219 ? -23.834 28.884 23.956 1.00 76.88 219 LYS A C 1
ATOM 1856 O O . LYS A 1 219 ? -24.829 28.819 24.673 1.00 76.88 219 LYS A O 1
ATOM 1861 N N . HIS A 1 220 ? -23.884 29.373 22.715 1.00 78.25 220 HIS A N 1
ATOM 1862 C CA . HIS A 1 220 ? -25.129 29.792 22.062 1.00 78.25 220 HIS A CA 1
ATOM 1863 C C . HIS A 1 220 ? -26.064 28.607 21.784 1.00 78.25 220 HIS A C 1
ATOM 1865 O O . HIS A 1 220 ? -27.274 28.736 21.940 1.00 78.25 220 HIS A O 1
ATOM 1871 N N . LEU A 1 221 ? -25.499 27.446 21.448 1.00 71.00 221 LEU A N 1
ATOM 1872 C CA . LEU A 1 221 ? -26.223 26.185 21.283 1.00 71.00 221 LEU A CA 1
ATOM 1873 C C . LEU A 1 221 ? -26.647 25.550 22.621 1.00 71.00 221 LEU A C 1
ATOM 1875 O O . LEU A 1 221 ? -27.261 24.488 22.622 1.00 71.00 221 LEU A O 1
ATOM 1879 N N . GLY A 1 222 ? -26.321 26.169 23.763 1.00 69.12 222 GLY A N 1
ATOM 1880 C CA . GLY A 1 222 ? -26.581 25.611 25.094 1.00 69.12 222 GLY A CA 1
ATOM 1881 C C . GLY A 1 222 ? -25.712 24.395 25.432 1.00 69.12 222 GLY A C 1
ATOM 1882 O O . GLY A 1 222 ? -25.939 23.740 26.447 1.00 69.12 222 GLY A O 1
ATOM 1883 N N . ILE A 1 223 ? -24.710 24.095 24.606 1.00 63.06 223 ILE A N 1
ATOM 1884 C CA . ILE A 1 223 ? -23.759 23.014 24.829 1.00 63.06 223 ILE A CA 1
ATOM 1885 C C . ILE A 1 223 ? -22.635 23.573 25.691 1.00 63.06 223 ILE A C 1
ATOM 1887 O O . ILE A 1 223 ? -22.000 24.576 25.363 1.00 63.06 223 ILE A O 1
ATOM 1891 N N . SER A 1 224 ? -22.378 22.921 26.815 1.00 61.47 224 SER A N 1
ATOM 1892 C CA . SER A 1 224 ? -21.297 23.312 27.705 1.00 61.47 224 SER A CA 1
ATOM 1893 C C . SER A 1 224 ? -20.527 22.077 28.139 1.00 61.47 224 SER A C 1
ATOM 1895 O O . SER A 1 224 ? -21.111 21.126 28.653 1.00 61.47 224 SER A O 1
ATOM 1897 N N . VAL A 1 225 ? -19.218 22.081 27.885 1.00 58.06 225 VAL A N 1
ATOM 1898 C CA . VAL A 1 225 ? -18.321 21.002 28.300 1.00 58.06 225 VAL A CA 1
ATOM 1899 C C . VAL A 1 225 ? -18.000 21.243 29.768 1.00 58.06 225 VAL A C 1
ATOM 1901 O O . VAL A 1 225 ? -17.158 22.071 30.104 1.00 58.06 225 VAL A O 1
ATOM 1904 N N . HIS A 1 226 ? -18.732 20.576 30.648 1.00 56.16 226 HIS A N 1
ATOM 1905 C CA . HIS A 1 226 ? -18.405 20.518 32.064 1.00 56.16 226 HIS A CA 1
ATOM 1906 C C . HIS A 1 226 ? -17.991 19.084 32.387 1.00 56.16 226 HIS A C 1
ATOM 1908 O O . HIS A 1 226 ? -18.581 18.159 31.821 1.00 56.16 226 HIS A O 1
ATOM 1914 N N . PRO A 1 227 ? -17.043 18.876 33.318 1.00 54.19 227 PRO A N 1
ATOM 1915 C CA . PRO A 1 227 ? -16.938 17.583 33.974 1.00 54.19 227 PRO A CA 1
ATOM 1916 C C . PRO A 1 227 ? -18.339 17.229 34.490 1.00 54.19 227 PRO A C 1
ATOM 1918 O O . PRO A 1 227 ? -19.015 18.122 35.027 1.00 54.19 227 PRO A O 1
ATOM 1921 N N . PRO A 1 228 ? -18.824 15.994 34.290 1.00 56.00 228 PRO A N 1
ATOM 1922 C CA . PRO A 1 228 ? -20.131 15.612 34.786 1.00 56.00 228 PRO A CA 1
ATOM 1923 C C . PRO A 1 228 ? -20.182 15.936 36.274 1.00 56.00 228 PRO A C 1
ATOM 1925 O O . PRO A 1 228 ? -19.333 15.508 37.055 1.00 56.00 228 PRO A O 1
ATOM 1928 N N . GLN A 1 229 ? -21.161 16.748 36.673 1.00 59.88 229 GLN A N 1
ATOM 1929 C CA . GLN A 1 229 ? -21.383 16.977 38.088 1.00 59.88 229 GLN A CA 1
ATOM 1930 C C . GLN A 1 229 ? -21.819 15.642 38.665 1.00 59.88 229 GLN A C 1
ATOM 1932 O O . GLN A 1 229 ? -22.917 15.168 38.365 1.00 59.88 229 GLN A O 1
ATOM 1937 N N . ILE A 1 230 ? -20.942 15.034 39.464 1.00 56.88 230 ILE A N 1
ATOM 1938 C CA . ILE A 1 230 ? -21.261 13.851 40.248 1.00 56.88 230 ILE A CA 1
ATOM 1939 C C . ILE A 1 230 ? -22.315 14.300 41.259 1.00 56.88 230 ILE A C 1
ATOM 1941 O O . ILE A 1 230 ? -22.024 14.668 42.396 1.00 56.88 230 ILE A O 1
ATOM 1945 N N . GLN A 1 231 ? -23.579 14.315 40.836 1.00 58.16 231 GLN A N 1
ATOM 1946 C CA . GLN A 1 231 ? -24.660 14.188 41.786 1.00 58.16 231 GLN A CA 1
ATOM 1947 C C . GLN A 1 231 ? -24.355 12.889 42.506 1.00 58.16 231 GLN A C 1
ATOM 1949 O O . GLN A 1 231 ? -24.138 11.874 41.847 1.00 58.16 231 GLN A O 1
ATOM 1954 N N . HIS A 1 232 ? -24.246 12.938 43.831 1.00 54.62 232 HIS A N 1
ATOM 1955 C CA . HIS A 1 232 ? -24.118 11.748 44.655 1.00 54.62 232 HIS A CA 1
ATOM 1956 C C . HIS A 1 232 ? -25.330 10.854 44.376 1.00 54.62 232 HIS A C 1
ATOM 1958 O O . HIS A 1 232 ? -26.357 10.927 45.050 1.00 54.62 232 HIS A O 1
ATOM 1964 N N . THR A 1 233 ? -25.237 10.041 43.329 1.00 54.28 233 THR A N 1
ATOM 1965 C CA . THR A 1 233 ? -26.193 8.998 43.025 1.00 54.28 233 THR A CA 1
ATOM 1966 C C . THR A 1 233 ? -26.143 8.073 44.213 1.00 54.28 233 THR A C 1
ATOM 1968 O O . THR A 1 233 ? -25.052 7.737 44.682 1.00 54.28 233 THR A O 1
ATOM 1971 N N . THR A 1 234 ? -27.306 7.697 44.731 1.00 54.81 234 THR A N 1
ATOM 1972 C CA . THR A 1 234 ? -27.394 6.745 45.831 1.00 54.81 234 THR A CA 1
ATOM 1973 C C . THR A 1 234 ? -26.562 5.523 45.439 1.00 54.81 234 THR A C 1
ATOM 1975 O O . THR A 1 234 ? -26.909 4.876 44.447 1.00 54.81 234 THR A O 1
ATOM 1978 N N . PRO A 1 235 ? -25.440 5.236 46.125 1.00 56.41 235 PRO A N 1
ATOM 1979 C CA . PRO A 1 235 ? -24.575 4.147 45.717 1.00 56.41 235 PRO A CA 1
ATOM 1980 C C . PRO A 1 235 ? -25.408 2.872 45.678 1.00 56.41 235 PRO A C 1
ATOM 1982 O O . PRO A 1 235 ? -26.139 2.577 46.632 1.00 56.41 235 PRO A O 1
ATOM 1985 N N . LEU A 1 236 ? -25.324 2.116 44.582 1.00 58.62 236 LEU A N 1
ATOM 1986 C CA . LEU A 1 236 ? -25.811 0.742 44.593 1.00 58.62 236 LEU A CA 1
ATOM 1987 C C . LEU A 1 236 ? -25.198 0.058 45.820 1.00 58.62 236 LEU A C 1
ATOM 1989 O O . LEU A 1 236 ? -23.999 0.180 46.064 1.00 58.62 236 LEU A O 1
ATOM 1993 N N . LYS A 1 237 ? -26.009 -0.675 46.596 1.00 65.88 237 LYS A N 1
ATOM 1994 C CA . LYS A 1 237 ? -25.532 -1.379 47.806 1.00 65.88 237 LYS A CA 1
ATOM 1995 C C . LYS A 1 237 ? -24.327 -2.292 47.526 1.00 65.88 237 LYS A C 1
ATOM 1997 O O . LYS A 1 237 ? -23.581 -2.609 48.448 1.00 65.88 237 LYS A O 1
ATOM 2002 N N . LYS A 1 238 ? -24.151 -2.707 46.267 1.00 79.19 238 LYS A N 1
ATOM 2003 C CA . LYS A 1 238 ? -22.942 -3.320 45.717 1.00 79.19 238 LYS A CA 1
ATOM 2004 C C . LYS A 1 238 ? -22.658 -2.743 44.322 1.00 79.19 238 LYS A C 1
ATOM 2006 O O . LYS A 1 238 ? -23.529 -2.883 43.463 1.00 79.19 238 LYS A O 1
ATOM 2011 N N . PRO A 1 239 ? -21.484 -2.138 44.074 1.00 80.69 239 PRO A N 1
ATOM 2012 C CA . PRO A 1 239 ? -21.055 -1.800 42.718 1.00 80.69 239 PRO A CA 1
ATOM 2013 C C . PRO A 1 239 ? -20.864 -3.076 41.879 1.00 80.69 239 PRO A C 1
ATOM 2015 O O . PRO A 1 239 ? -20.502 -4.127 42.415 1.00 80.69 239 PRO A O 1
ATOM 2018 N N . LEU A 1 240 ? -21.141 -2.991 40.576 1.00 90.12 240 LEU A N 1
ATOM 2019 C CA . LEU A 1 240 ? -20.969 -4.085 39.614 1.00 90.12 240 LEU A CA 1
ATOM 2020 C C . LEU A 1 240 ? -19.691 -3.870 38.811 1.00 90.12 240 LEU A C 1
ATOM 2022 O O . LEU A 1 240 ? -19.370 -2.736 38.485 1.00 90.12 240 LEU A O 1
ATOM 2026 N N . ASN A 1 241 ? -19.006 -4.945 38.424 1.00 93.06 241 ASN A N 1
ATOM 2027 C CA . ASN A 1 241 ? -17.892 -4.840 37.481 1.00 93.06 241 ASN A CA 1
ATOM 2028 C C . ASN A 1 241 ? -18.418 -4.544 36.069 1.00 93.06 241 ASN A C 1
ATOM 2030 O O . ASN A 1 241 ? -19.398 -5.154 35.641 1.00 93.06 241 ASN A O 1
ATOM 2034 N N . LEU A 1 242 ? -17.731 -3.663 35.339 1.00 93.75 242 LEU A N 1
ATOM 2035 C CA . LEU A 1 242 ? -17.997 -3.381 33.930 1.00 93.75 242 LEU A CA 1
ATOM 2036 C C . LEU A 1 242 ? -16.903 -4.014 33.065 1.00 93.75 242 LEU A C 1
ATOM 2038 O O . LEU A 1 242 ? -15.721 -3.769 33.287 1.00 93.75 242 LEU A O 1
ATOM 2042 N N . ILE A 1 243 ? -17.303 -4.811 32.073 1.00 95.06 243 ILE A N 1
ATOM 2043 C CA . ILE A 1 243 ? -16.405 -5.375 31.061 1.00 95.06 243 ILE A CA 1
ATOM 2044 C C . ILE A 1 243 ? -16.927 -4.934 29.698 1.00 95.06 243 ILE A C 1
ATOM 2046 O O . ILE A 1 243 ? -18.057 -5.254 29.335 1.00 95.06 243 ILE A O 1
ATOM 2050 N N . LEU A 1 244 ? -16.100 -4.199 28.957 1.00 94.00 244 LEU A N 1
ATOM 2051 C CA . LEU A 1 244 ? -16.387 -3.770 27.591 1.00 94.00 244 LEU A CA 1
ATOM 2052 C C . LEU A 1 244 ? -15.506 -4.565 26.629 1.00 94.00 244 LEU A C 1
ATOM 2054 O O . LEU A 1 244 ? -14.284 -4.568 26.770 1.00 94.00 244 LEU A O 1
ATOM 2058 N N . VAL A 1 245 ? -16.125 -5.238 25.659 1.00 93.69 245 VAL A N 1
ATOM 2059 C CA . VAL A 1 245 ? -15.426 -6.024 24.634 1.00 93.69 245 VAL A CA 1
ATOM 2060 C C . VAL A 1 245 ? -15.671 -5.381 23.277 1.00 93.69 245 VAL A C 1
ATOM 2062 O O . VAL A 1 245 ? -16.805 -5.325 22.808 1.00 93.69 245 VAL A O 1
ATOM 2065 N N . TYR A 1 246 ? -14.596 -4.912 22.648 1.00 92.06 246 TYR A N 1
ATOM 2066 C CA . TYR A 1 246 ? -14.622 -4.379 21.291 1.00 92.06 246 TYR A CA 1
ATOM 2067 C C . TYR A 1 246 ? -14.199 -5.460 20.304 1.00 92.06 246 TYR A C 1
ATOM 2069 O O . TYR A 1 246 ? -13.133 -6.056 20.453 1.00 92.06 246 TYR A O 1
ATOM 2077 N N . LEU A 1 247 ? -15.031 -5.699 19.293 1.00 92.31 247 LEU A N 1
ATOM 2078 C CA . LEU A 1 247 ? -14.738 -6.632 18.211 1.00 92.31 247 LEU A CA 1
ATOM 2079 C C . LEU A 1 247 ? -14.267 -5.830 16.989 1.00 92.31 247 LEU A C 1
ATOM 2081 O O . LEU A 1 247 ? -15.045 -5.100 16.377 1.00 92.31 247 LEU A O 1
ATOM 2085 N N . GLU A 1 248 ? -12.973 -5.925 16.675 1.00 88.50 248 GLU A N 1
ATOM 2086 C CA . GLU A 1 248 ? -12.342 -5.185 15.575 1.00 88.50 248 GLU A CA 1
ATOM 2087 C C . GLU A 1 248 ? -12.982 -5.541 14.229 1.00 88.50 248 GLU A C 1
ATOM 2089 O O . GLU A 1 248 ? -13.080 -6.717 13.881 1.00 88.50 248 GLU A O 1
ATOM 2094 N N . SER A 1 249 ? -13.396 -4.519 13.471 1.00 89.00 249 SER A N 1
ATOM 2095 C CA . SER A 1 249 ? -14.033 -4.665 12.151 1.00 89.00 249 SER A CA 1
ATOM 2096 C C . SER A 1 249 ? -15.252 -5.609 12.112 1.00 89.00 249 SER A C 1
ATOM 2098 O O . SER A 1 249 ? -15.643 -6.079 11.044 1.00 89.00 249 SER A O 1
ATOM 2100 N N . PHE A 1 250 ? -15.873 -5.883 13.263 1.00 92.25 250 PHE A N 1
ATOM 2101 C CA . PHE A 1 250 ? -17.016 -6.783 13.363 1.00 92.25 250 PHE A CA 1
ATOM 2102 C C . PHE A 1 250 ? -18.314 -6.091 12.952 1.00 92.25 250 PHE A C 1
ATOM 2104 O O . PHE A 1 250 ? -18.579 -4.952 13.339 1.00 92.25 250 PHE A O 1
ATOM 2111 N N . GLN A 1 251 ? -19.143 -6.802 12.196 1.00 89.62 251 GLN A N 1
ATOM 2112 C CA . GLN A 1 251 ? -20.426 -6.323 11.701 1.00 89.62 251 GLN A CA 1
ATOM 2113 C C . GLN A 1 251 ? -21.532 -7.308 12.085 1.00 89.62 251 GLN A C 1
ATOM 2115 O O . GLN A 1 251 ? -21.294 -8.506 12.238 1.00 89.62 251 GLN A O 1
ATOM 2120 N N . SER A 1 252 ? -22.761 -6.809 12.239 1.00 89.62 252 SER A N 1
ATOM 2121 C CA . SER A 1 252 ? -23.908 -7.646 12.612 1.00 89.62 252 SER A CA 1
ATOM 2122 C C . SER A 1 252 ? -24.185 -8.745 11.586 1.00 89.62 252 SER A C 1
ATOM 2124 O O . SER A 1 252 ? -24.599 -9.831 11.975 1.00 89.62 252 SER A O 1
ATOM 2126 N N . ASN A 1 253 ? -23.880 -8.519 10.307 1.00 91.38 253 ASN A N 1
ATOM 2127 C CA . ASN A 1 253 ? -24.002 -9.518 9.241 1.00 91.38 253 ASN A CA 1
ATOM 2128 C C . ASN A 1 253 ? -23.027 -10.705 9.363 1.00 91.38 253 ASN A C 1
ATOM 2130 O O . ASN A 1 253 ? -23.034 -11.565 8.497 1.00 91.38 253 ASN A O 1
ATOM 2134 N N . PHE A 1 254 ? -22.197 -10.785 10.404 1.00 93.56 254 PHE A N 1
ATOM 2135 C CA . PHE A 1 254 ? -21.453 -12.004 10.736 1.00 93.56 254 PHE A CA 1
ATOM 2136 C C . PHE A 1 254 ? -22.206 -12.933 11.696 1.00 93.56 254 PHE A C 1
ATOM 2138 O O . PHE A 1 254 ? -21.769 -14.061 11.905 1.00 93.56 254 PHE A O 1
ATOM 2145 N N . THR A 1 255 ? -23.333 -12.476 12.248 1.00 93.19 255 THR A N 1
ATOM 2146 C CA . THR A 1 255 ? -24.192 -13.225 13.181 1.00 93.19 255 THR A CA 1
ATOM 2147 C C . THR A 1 255 ? -25.432 -13.787 12.489 1.00 93.19 255 THR A C 1
ATOM 2149 O O . THR A 1 255 ? -25.837 -13.307 11.425 1.00 93.19 255 THR A O 1
ATOM 2152 N N . GLU A 1 256 ? -26.090 -14.768 13.109 1.00 91.94 256 GLU A N 1
ATOM 2153 C CA . GLU A 1 256 ? -27.354 -15.328 12.612 1.00 91.94 256 GLU A CA 1
ATOM 2154 C C . GLU A 1 256 ? -28.455 -14.262 12.533 1.00 91.94 256 GLU A C 1
ATOM 2156 O O . GLU A 1 256 ? -29.174 -14.184 11.535 1.00 91.94 256 GLU A O 1
ATOM 2161 N N . ILE A 1 257 ? -28.552 -13.388 13.544 1.00 89.62 257 ILE A N 1
ATOM 2162 C CA . ILE A 1 257 ? -29.558 -12.313 13.573 1.00 89.62 257 ILE A CA 1
ATOM 2163 C C . ILE A 1 257 ? -29.337 -11.279 12.460 1.00 89.62 257 ILE A C 1
ATOM 2165 O O . ILE A 1 257 ? -30.296 -10.699 11.954 1.00 89.62 257 ILE A O 1
ATOM 2169 N N . GLY A 1 258 ? -28.086 -11.078 12.039 1.00 88.00 258 GLY A N 1
ATOM 2170 C CA . GLY A 1 258 ? -27.735 -10.223 10.907 1.00 88.00 258 GLY A CA 1
ATOM 2171 C C . GLY A 1 258 ? -27.743 -10.926 9.551 1.00 88.00 258 GLY A C 1
ATOM 2172 O O . GLY A 1 258 ? -27.291 -10.322 8.583 1.00 88.00 258 GLY A O 1
ATOM 2173 N N . GLN A 1 259 ? -28.258 -12.159 9.467 1.00 91.31 259 GLN A N 1
ATOM 2174 C CA . GLN A 1 259 ? -28.354 -12.945 8.230 1.00 91.31 259 GLN A CA 1
ATOM 2175 C C . GLN A 1 259 ? -26.990 -13.244 7.593 1.00 91.31 259 GLN A C 1
ATOM 2177 O O . GLN A 1 259 ? -26.781 -13.003 6.405 1.00 91.31 259 GLN A O 1
ATOM 2182 N N . SER A 1 260 ? -26.060 -13.774 8.391 1.00 92.06 260 SER A N 1
ATOM 2183 C CA . SER A 1 260 ? -24.723 -14.136 7.917 1.00 92.06 260 SER A CA 1
ATOM 2184 C C . SER A 1 260 ? -24.724 -15.046 6.689 1.00 92.06 260 SER A C 1
ATOM 2186 O O . SER A 1 260 ? -25.406 -16.070 6.644 1.00 92.06 260 SER A O 1
ATOM 2188 N N . GLU A 1 261 ? -23.878 -14.700 5.715 1.00 93.88 261 GLU A N 1
ATOM 2189 C CA . GLU A 1 261 ? -23.543 -15.556 4.568 1.00 93.88 261 GLU A CA 1
ATOM 2190 C C . GLU A 1 261 ? -22.604 -16.715 4.958 1.00 93.88 261 GLU A C 1
ATOM 2192 O O . GLU A 1 261 ? -22.374 -17.624 4.160 1.00 93.88 261 GLU A O 1
ATOM 2197 N N . TYR A 1 262 ? -22.075 -16.696 6.187 1.00 92.25 262 TYR A N 1
ATOM 2198 C CA . TYR A 1 262 ? -21.146 -17.681 6.735 1.00 92.25 262 TYR A CA 1
ATOM 2199 C C . TYR A 1 262 ? -21.814 -18.446 7.891 1.00 92.25 262 TYR A C 1
ATOM 2201 O O . TYR A 1 262 ? -21.847 -17.944 9.021 1.00 92.25 262 TYR A O 1
ATOM 2209 N N . PRO A 1 263 ? -22.356 -19.651 7.635 1.00 88.25 263 PRO A N 1
ATOM 2210 C CA . PRO A 1 263 ? -22.988 -20.470 8.664 1.00 88.25 263 PRO A CA 1
ATOM 2211 C C . PRO A 1 263 ? -22.020 -20.813 9.801 1.00 88.25 263 PRO A C 1
ATOM 2213 O O . PRO A 1 263 ? -20.852 -21.103 9.547 1.00 88.25 263 PRO A O 1
ATOM 2216 N N . GLU A 1 264 ? -22.520 -20.803 11.040 1.00 91.75 264 GLU A N 1
ATOM 2217 C CA . GLU A 1 264 ? -21.763 -21.158 12.254 1.00 91.75 264 GLU A CA 1
ATOM 2218 C C . GLU A 1 264 ? -20.472 -20.342 12.475 1.00 91.75 264 GLU A C 1
ATOM 2220 O O . GLU A 1 264 ? -19.542 -20.801 13.140 1.00 91.75 264 GLU A O 1
ATOM 2225 N N . LEU A 1 265 ? -20.396 -19.113 11.950 1.00 95.00 265 LEU A N 1
ATOM 2226 C CA . LEU A 1 265 ? -19.233 -18.245 12.157 1.00 95.00 265 LEU A CA 1
ATOM 2227 C C . LEU A 1 265 ? -19.114 -17.764 13.615 1.00 95.00 265 LEU A C 1
ATOM 2229 O O . LEU A 1 265 ? -18.004 -17.671 14.143 1.00 95.00 265 LEU A O 1
ATOM 2233 N N . THR A 1 266 ? -20.240 -17.471 14.278 1.00 95.94 266 THR A N 1
ATOM 2234 C CA . THR A 1 266 ? -20.268 -16.868 15.624 1.00 95.94 266 THR A CA 1
ATOM 2235 C C . THR A 1 266 ? -21.159 -17.593 16.646 1.00 95.94 266 THR A C 1
ATOM 2237 O O . THR A 1 266 ? -21.814 -16.932 17.453 1.00 95.94 266 THR A O 1
ATOM 2240 N N . PRO A 1 267 ? -21.141 -18.937 16.730 1.00 94.81 267 PRO A N 1
ATOM 2241 C CA . PRO A 1 267 ? -22.182 -19.721 17.406 1.00 94.81 267 PRO A CA 1
ATOM 2242 C C . PRO A 1 267 ? -22.374 -19.353 18.886 1.00 94.81 267 PRO A C 1
ATOM 2244 O O . PRO A 1 267 ? -23.491 -19.328 19.399 1.00 94.81 267 PRO A O 1
ATOM 2247 N N . TYR A 1 268 ? -21.291 -19.012 19.588 1.00 96.00 268 TYR A N 1
ATOM 2248 C CA . TYR A 1 268 ? -21.362 -18.588 20.989 1.00 96.00 268 TYR A CA 1
ATOM 2249 C C . TYR A 1 268 ? -21.932 -17.178 21.165 1.00 96.00 268 TYR A C 1
ATOM 2251 O O . TYR A 1 268 ? -22.586 -16.904 22.171 1.00 96.00 268 TYR A O 1
ATOM 2259 N N . LEU A 1 269 ? -21.687 -16.280 20.208 1.00 94.88 269 LEU A N 1
ATOM 2260 C CA . LEU A 1 269 ? -22.258 -14.937 20.224 1.00 94.88 269 LEU A CA 1
ATOM 2261 C C . LEU A 1 269 ? -23.744 -14.990 19.867 1.00 94.88 269 LEU A C 1
ATOM 2263 O O . LEU A 1 269 ? -24.538 -14.320 20.518 1.00 94.88 269 LEU A O 1
ATOM 2267 N N . ASP A 1 270 ? -24.122 -15.840 18.913 1.00 94.50 270 ASP A N 1
ATOM 2268 C CA . ASP A 1 270 ? -25.518 -16.080 18.547 1.00 94.50 270 ASP A CA 1
ATOM 2269 C C . ASP A 1 270 ? -26.315 -16.610 19.751 1.00 94.50 270 ASP A C 1
ATOM 2271 O O . ASP A 1 270 ? -27.370 -16.073 20.099 1.00 94.50 270 ASP A O 1
ATOM 2275 N N . GLN A 1 271 ? -25.753 -17.571 20.495 1.00 94.75 271 GLN A N 1
ATOM 2276 C CA . GLN A 1 271 ? -26.338 -18.043 21.756 1.00 94.75 271 GLN A CA 1
ATOM 2277 C C . GLN A 1 271 ? -26.424 -16.932 22.822 1.00 94.75 271 GLN A C 1
ATOM 2279 O O . GLN A 1 271 ? -27.413 -16.832 23.557 1.00 94.75 271 GLN A O 1
ATOM 2284 N N . PHE A 1 272 ? -25.389 -16.094 22.932 1.00 94.44 272 PHE A N 1
ATOM 2285 C CA . PHE A 1 272 ? -25.357 -14.990 23.890 1.00 94.44 272 PHE A CA 1
ATOM 2286 C C . PHE A 1 272 ? -26.448 -13.950 23.590 1.00 94.44 272 PHE A C 1
ATOM 2288 O O . PHE A 1 272 ? -27.169 -13.541 24.500 1.00 94.44 272 PHE A O 1
ATOM 2295 N N . ILE A 1 273 ? -26.622 -13.588 22.317 1.00 91.62 273 ILE A N 1
ATOM 2296 C CA . ILE A 1 273 ? -27.650 -12.660 21.822 1.00 91.62 273 ILE A CA 1
ATOM 2297 C C . ILE A 1 273 ? -29.063 -13.168 22.133 1.00 91.62 273 ILE A C 1
ATOM 2299 O O . ILE A 1 273 ? -29.921 -12.376 22.504 1.00 91.62 273 ILE A O 1
ATOM 2303 N N . GLN A 1 274 ? -29.310 -14.480 22.049 1.00 90.00 274 GLN A N 1
ATOM 2304 C CA . GLN A 1 274 ? -30.611 -15.062 22.411 1.00 90.00 274 GLN A CA 1
ATOM 2305 C C . GLN A 1 274 ? -30.901 -15.012 23.920 1.00 90.00 274 GLN A C 1
ATOM 2307 O O . GLN A 1 274 ? -32.058 -15.064 24.335 1.00 90.00 274 GLN A O 1
ATOM 2312 N N . THR A 1 275 ? -29.856 -14.944 24.749 1.00 94.69 275 THR A N 1
ATOM 2313 C CA . THR A 1 275 ? -29.972 -15.008 26.214 1.00 94.69 275 THR A CA 1
ATOM 2314 C C . THR A 1 275 ? -30.063 -13.622 26.858 1.00 94.69 275 THR A C 1
ATOM 2316 O O . THR A 1 275 ? -30.685 -13.468 27.910 1.00 94.69 275 THR A O 1
ATOM 2319 N N . TYR A 1 276 ? -29.436 -12.615 26.252 1.00 93.44 276 TYR A N 1
ATOM 2320 C CA . TYR A 1 276 ? -29.287 -11.275 26.817 1.00 93.44 276 TYR A CA 1
ATOM 2321 C C . TYR A 1 276 ? -29.867 -10.195 25.905 1.00 93.44 276 TYR A C 1
ATOM 2323 O O . TYR A 1 276 ? -30.291 -10.448 24.784 1.00 93.44 276 TYR A O 1
ATOM 2331 N N . THR A 1 277 ? -29.901 -8.959 26.401 1.00 92.75 277 THR A N 1
ATOM 2332 C CA . THR A 1 277 ? -30.412 -7.829 25.626 1.00 92.75 277 THR A CA 1
ATOM 2333 C C . THR A 1 277 ? -29.533 -7.565 24.410 1.00 92.75 277 THR A C 1
ATOM 2335 O O . THR A 1 277 ? -28.382 -7.146 24.541 1.00 92.75 277 THR A O 1
ATOM 2338 N N . PHE A 1 278 ? -30.119 -7.737 23.231 1.00 89.75 278 PHE A N 1
ATOM 2339 C CA . PHE A 1 278 ? -29.572 -7.257 21.975 1.00 89.75 278 PHE A CA 1
ATOM 2340 C C . PHE A 1 278 ? -30.133 -5.873 21.654 1.00 89.75 278 PHE A C 1
ATOM 2342 O O . PHE A 1 278 ? -31.337 -5.638 21.766 1.00 89.75 278 PHE A O 1
ATOM 2349 N N . VAL A 1 279 ? -29.258 -4.948 21.264 1.00 89.75 279 VAL A N 1
ATOM 2350 C CA . VAL A 1 279 ? -29.668 -3.620 20.804 1.00 89.75 279 VAL A CA 1
ATOM 2351 C C . VAL A 1 279 ? -29.742 -3.650 19.286 1.00 89.75 279 VAL A C 1
ATOM 2353 O O . VAL A 1 279 ? -28.726 -3.582 18.595 1.00 89.75 279 VAL A O 1
ATOM 2356 N N . GLU A 1 280 ? -30.961 -3.756 18.772 1.00 84.44 280 GLU A N 1
ATOM 2357 C CA . GLU A 1 280 ? -31.225 -3.621 17.343 1.00 84.44 280 GLU A CA 1
ATOM 2358 C C . GLU A 1 280 ? -30.913 -2.195 16.869 1.00 84.44 280 GLU A C 1
ATOM 2360 O O . GLU A 1 280 ? -31.050 -1.231 17.624 1.00 84.44 280 GLU A O 1
ATOM 2365 N N . ASN A 1 281 ? -30.539 -2.048 15.594 1.00 84.69 281 ASN A N 1
ATOM 2366 C CA . ASN A 1 281 ? -30.255 -0.747 14.975 1.00 84.69 281 ASN A CA 1
ATOM 2367 C C . ASN A 1 281 ? -29.116 0.039 15.655 1.00 84.69 281 ASN A C 1
ATOM 2369 O O . ASN A 1 281 ? -29.136 1.270 15.693 1.00 84.69 281 ASN A O 1
ATOM 2373 N N . TYR A 1 282 ? -28.113 -0.668 16.179 1.00 85.81 282 TYR A N 1
ATOM 2374 C CA . TYR A 1 282 ? -26.870 -0.060 16.640 1.00 85.81 282 TYR A CA 1
ATOM 2375 C C . TYR A 1 282 ? -25.932 0.198 15.454 1.00 85.81 282 TYR A C 1
ATOM 2377 O O . TYR A 1 282 ? -25.509 -0.737 14.775 1.00 85.81 282 TYR A O 1
ATOM 2385 N N . TYR A 1 283 ? -25.590 1.465 15.222 1.00 83.31 283 TYR A N 1
ATOM 2386 C CA . TYR A 1 283 ? -24.688 1.889 14.151 1.00 83.31 283 TYR A CA 1
ATOM 2387 C C . TYR A 1 283 ? -23.464 2.579 14.744 1.00 83.31 283 TYR A C 1
ATOM 2389 O O . TYR A 1 283 ? -23.574 3.357 15.694 1.00 83.31 283 TYR A O 1
ATOM 2397 N N . ASN A 1 284 ? -22.290 2.331 14.164 1.00 84.62 284 ASN A N 1
ATOM 2398 C CA . ASN A 1 284 ? -21.109 3.115 14.490 1.00 84.62 284 ASN A CA 1
ATOM 2399 C C . ASN A 1 284 ? -21.286 4.540 13.947 1.00 84.62 284 ASN A C 1
ATOM 2401 O O . ASN A 1 284 ? -21.612 4.739 12.780 1.00 84.62 284 ASN A O 1
ATOM 2405 N N . ALA A 1 285 ? -21.067 5.538 14.800 1.00 79.88 285 ALA A N 1
ATOM 2406 C CA . ALA A 1 285 ? -21.265 6.931 14.414 1.00 79.88 285 ALA A CA 1
ATOM 2407 C C . ALA A 1 285 ? -20.067 7.517 13.648 1.00 79.88 285 ALA A C 1
ATOM 2409 O O . ALA A 1 285 ? -20.222 8.465 12.884 1.00 79.88 285 ALA A O 1
ATOM 2410 N N . VAL A 1 286 ? -18.876 6.948 13.850 1.00 83.25 286 VAL A N 1
ATOM 2411 C CA . VAL A 1 286 ? -17.618 7.403 13.250 1.00 83.25 286 VAL A CA 1
ATOM 2412 C C . VAL A 1 286 ? -16.723 6.219 12.884 1.00 83.25 286 VAL A C 1
ATOM 2414 O O . VAL A 1 286 ? -16.866 5.109 13.405 1.00 83.25 286 VAL A O 1
ATOM 2417 N N . THR A 1 287 ? -15.783 6.481 11.983 1.00 79.81 287 THR A N 1
ATOM 2418 C CA . THR A 1 287 ? -14.682 5.598 11.573 1.00 79.81 287 THR A CA 1
ATOM 2419 C C . THR A 1 287 ? -13.401 6.431 11.495 1.00 79.81 287 THR A C 1
ATOM 2421 O O . THR A 1 287 ? -13.516 7.638 11.271 1.00 79.81 287 THR A O 1
ATOM 2424 N N . PRO A 1 288 ? -12.195 5.850 11.645 1.00 79.50 288 PRO A N 1
ATOM 2425 C CA . PRO A 1 288 ? -11.858 4.429 11.856 1.00 79.50 288 PRO A CA 1
ATOM 2426 C C . PRO A 1 288 ? -11.966 3.986 13.333 1.00 79.50 288 PRO A C 1
ATOM 2428 O O . PRO A 1 288 ? -12.493 4.723 14.163 1.00 79.50 288 PRO A O 1
ATOM 2431 N N . THR A 1 289 ? -11.459 2.794 13.682 1.00 84.50 289 THR A N 1
ATOM 2432 C CA . THR A 1 289 ? -11.536 2.173 15.024 1.00 84.50 289 THR A CA 1
ATOM 2433 C C . THR A 1 289 ? -11.211 3.130 16.173 1.00 84.50 289 THR A C 1
ATOM 2435 O O . THR A 1 289 ? -11.909 3.133 17.180 1.00 84.50 289 THR A O 1
ATOM 2438 N N . ILE A 1 290 ? -10.186 3.979 16.034 1.00 81.88 290 ILE A N 1
ATOM 2439 C CA . ILE A 1 290 ? -9.805 4.941 17.082 1.00 81.88 290 ILE A CA 1
ATOM 2440 C C . ILE A 1 290 ? -10.898 5.976 17.334 1.00 81.88 290 ILE A C 1
ATOM 2442 O O . ILE A 1 290 ? -11.242 6.224 18.488 1.00 81.88 290 ILE A O 1
ATOM 2446 N N . ASN A 1 291 ? -11.501 6.512 16.274 1.00 82.75 291 ASN A N 1
ATOM 2447 C CA . ASN A 1 291 ? -12.625 7.431 16.403 1.00 82.75 291 ASN A CA 1
ATOM 2448 C C . ASN A 1 291 ? -13.815 6.738 17.056 1.00 82.75 291 ASN A C 1
ATOM 2450 O O . ASN A 1 291 ? -14.450 7.316 17.932 1.00 82.75 291 ASN A O 1
ATOM 2454 N N . ALA A 1 292 ? -14.088 5.486 16.680 1.00 87.12 292 ALA A N 1
ATOM 2455 C CA . ALA A 1 292 ? -15.176 4.711 17.266 1.00 87.12 292 ALA A CA 1
ATOM 2456 C C . ALA A 1 292 ? -14.961 4.446 18.768 1.00 87.12 292 ALA A C 1
ATOM 2458 O O . ALA A 1 292 ? -15.909 4.570 19.539 1.00 87.12 292 ALA A O 1
ATOM 2459 N N . LEU A 1 293 ? -13.725 4.153 19.193 1.00 87.81 293 LEU A N 1
ATOM 2460 C CA . LEU A 1 293 ? -13.369 3.978 20.607 1.00 87.81 293 LEU A CA 1
ATOM 2461 C C . LEU A 1 293 ? -13.497 5.283 21.400 1.00 87.81 293 LEU A C 1
ATOM 2463 O O . LEU A 1 293 ? -14.104 5.295 22.466 1.00 87.81 293 LEU A O 1
ATOM 2467 N N . ILE A 1 294 ? -12.969 6.396 20.884 1.00 84.94 294 ILE A N 1
ATOM 2468 C CA . ILE A 1 294 ? -13.120 7.710 21.529 1.00 84.94 294 ILE A CA 1
ATOM 2469 C C . ILE A 1 294 ? -14.604 8.089 21.591 1.00 84.94 294 ILE A C 1
ATOM 2471 O O . ILE A 1 294 ? -15.078 8.585 22.608 1.00 84.94 294 ILE A O 1
ATOM 2475 N N . SER A 1 295 ? -15.367 7.810 20.535 1.00 86.56 295 SER A N 1
ATOM 2476 C CA . SER A 1 295 ? -16.799 8.088 20.494 1.00 86.56 295 SER A CA 1
ATOM 2477 C C . SER A 1 295 ? -17.573 7.302 21.548 1.00 86.56 295 SER A C 1
ATOM 2479 O O . SER A 1 295 ? -18.361 7.888 22.292 1.00 86.56 295 SER A O 1
ATOM 2481 N N . SER A 1 296 ? -17.303 6.000 21.679 1.00 89.62 296 SER A N 1
ATOM 2482 C CA . SER A 1 296 ? -17.976 5.148 22.661 1.00 89.62 296 SER A CA 1
ATOM 2483 C C . SER A 1 296 ? -17.556 5.445 24.101 1.00 89.62 296 SER A C 1
ATOM 2485 O O . SER A 1 296 ? -18.362 5.272 25.012 1.00 89.62 296 SER A O 1
ATOM 2487 N N . GLN A 1 297 ? -16.310 5.870 24.331 1.00 89.50 297 GLN A N 1
ATOM 2488 C CA . GLN A 1 297 ? -15.807 6.167 25.673 1.00 89.50 297 GLN A CA 1
ATOM 2489 C C . GLN A 1 297 ? -16.111 7.592 26.126 1.00 89.50 297 GLN A C 1
ATOM 2491 O O . GLN A 1 297 ? -16.404 7.798 27.297 1.00 89.50 297 GLN A O 1
ATOM 2496 N N . CYS A 1 298 ? -16.056 8.570 25.230 1.00 85.38 298 CYS A N 1
ATOM 2497 C CA . CYS A 1 298 ? -16.126 9.987 25.582 1.00 85.38 298 CYS A CA 1
ATOM 2498 C C . CYS A 1 298 ? -17.447 10.645 25.146 1.00 85.38 298 CYS A C 1
ATOM 2500 O O . CYS A 1 298 ? -17.691 11.802 25.474 1.00 85.38 298 CYS A O 1
ATOM 2502 N N . GLY A 1 299 ? -18.313 9.931 24.413 1.00 84.94 299 GLY A N 1
ATOM 2503 C CA . GLY A 1 299 ? -19.640 10.418 24.025 1.00 84.94 299 GLY A CA 1
ATOM 2504 C C . GLY A 1 299 ? -19.621 11.536 22.978 1.00 84.94 299 GLY A C 1
ATOM 2505 O O . GLY A 1 299 ? -20.544 12.347 22.930 1.00 84.94 299 GLY A O 1
ATOM 2506 N N . ILE A 1 300 ? -18.570 11.604 22.159 1.00 81.19 300 ILE A N 1
ATOM 2507 C CA . ILE A 1 300 ? -18.381 12.622 21.115 1.00 81.19 300 ILE A CA 1
ATOM 2508 C C . ILE A 1 300 ? -18.273 11.981 19.725 1.00 81.19 300 ILE A C 1
ATOM 2510 O O . ILE A 1 300 ? -18.147 10.767 19.603 1.00 81.19 300 ILE A O 1
ATOM 2514 N N . LEU A 1 301 ? -18.316 12.785 18.661 1.00 82.06 301 LEU A N 1
ATOM 2515 C CA . LEU A 1 301 ? -18.094 12.332 17.283 1.00 82.06 301 LEU A CA 1
ATOM 2516 C C . LEU A 1 301 ? -16.758 12.895 16.779 1.00 82.06 301 LEU A C 1
ATOM 2518 O O . LEU A 1 301 ? -16.745 13.973 16.183 1.00 82.06 301 LEU A O 1
ATOM 2522 N N . PRO A 1 302 ? -15.626 12.236 17.088 1.00 74.50 302 PRO A N 1
ATOM 2523 C CA . PRO A 1 302 ? -14.321 12.702 16.651 1.00 74.50 302 PRO A CA 1
ATOM 2524 C C . PRO A 1 302 ? -14.161 12.504 15.143 1.00 74.50 302 PRO A C 1
ATOM 2526 O O . PRO A 1 302 ? -14.556 11.476 14.596 1.00 74.50 302 PRO A O 1
ATOM 2529 N N . ASP A 1 303 ? -13.524 13.478 14.503 1.00 71.31 303 ASP A N 1
ATOM 2530 C CA . ASP A 1 303 ? -13.065 13.400 13.116 1.00 71.31 303 ASP A CA 1
ATOM 2531 C C . ASP A 1 303 ? -11.537 13.509 13.095 1.00 71.31 303 ASP A C 1
ATOM 2533 O O . ASP A 1 303 ? -10.950 14.468 12.593 1.00 71.31 303 ASP A O 1
ATOM 2537 N N . LEU A 1 304 ? -10.879 12.564 13.772 1.00 66.69 304 LEU A N 1
ATOM 2538 C CA . LEU A 1 304 ? -9.441 12.388 13.612 1.00 66.69 304 LEU A CA 1
ATOM 2539 C C . LEU A 1 304 ? -9.243 11.560 12.336 1.00 66.69 304 LEU A C 1
ATOM 2541 O O . LEU A 1 304 ? -9.884 10.519 12.176 1.00 66.69 304 LEU A O 1
ATOM 2545 N N . ASP A 1 305 ? -8.365 11.984 11.423 1.00 62.22 305 ASP A N 1
ATOM 2546 C CA . ASP A 1 305 ? -7.927 11.092 10.338 1.00 62.22 305 ASP A CA 1
ATOM 2547 C C . ASP A 1 305 ? -7.306 9.816 10.957 1.00 62.22 305 ASP A C 1
ATOM 2549 O O . ASP A 1 305 ? -7.084 9.747 12.167 1.00 62.22 305 ASP A O 1
ATOM 2553 N N . ASN A 1 306 ? -7.008 8.788 10.160 1.00 53.22 306 ASN A N 1
ATOM 2554 C CA . ASN A 1 306 ? -6.518 7.461 10.577 1.00 53.22 306 ASN A CA 1
ATOM 2555 C C . ASN A 1 306 ? -5.267 7.440 11.490 1.00 53.22 306 ASN A C 1
ATOM 2557 O O . ASN A 1 306 ? -4.767 6.370 11.852 1.00 53.22 306 ASN A O 1
ATOM 2561 N N . LEU A 1 307 ? -4.756 8.599 11.890 1.00 54.03 307 LEU A N 1
ATOM 2562 C CA . LEU A 1 307 ? -3.606 8.797 12.737 1.00 54.03 307 LEU A CA 1
ATOM 2563 C C . LEU A 1 307 ? -3.957 9.123 14.192 1.00 54.03 307 LEU A C 1
ATOM 2565 O O . LEU A 1 307 ? -4.412 10.198 14.567 1.00 54.03 307 LEU A O 1
ATOM 2569 N N . ARG A 1 308 ? -3.617 8.126 15.007 1.00 57.97 308 ARG A N 1
ATOM 2570 C CA . ARG A 1 308 ? -2.911 8.204 16.292 1.00 57.97 308 ARG A CA 1
ATOM 2571 C C . ARG A 1 308 ? -3.294 9.367 17.209 1.00 57.97 308 ARG A C 1
ATOM 2573 O O . ARG A 1 308 ? -2.837 10.494 17.042 1.00 57.97 308 ARG A O 1
ATOM 2580 N N . ILE A 1 309 ? -3.958 9.009 18.307 1.00 58.81 309 ILE A N 1
ATOM 2581 C CA . ILE A 1 309 ? -4.145 9.812 19.532 1.00 58.81 309 ILE A CA 1
ATOM 2582 C C . ILE A 1 309 ? -2.876 10.617 19.879 1.00 58.81 309 ILE A C 1
ATOM 2584 O O . ILE A 1 309 ? -2.950 11.807 20.176 1.00 58.81 309 ILE A O 1
ATOM 2588 N N . LYS A 1 310 ? -1.708 9.981 19.717 1.00 57.66 310 LYS A N 1
ATOM 2589 C CA . LYS A 1 310 ? -0.367 10.531 19.962 1.00 57.66 310 LYS A CA 1
ATOM 2590 C C . LYS A 1 310 ? -0.006 11.798 19.186 1.00 57.66 310 LYS A C 1
ATOM 2592 O O . LYS A 1 310 ? 0.790 12.594 19.677 1.00 57.66 310 LYS A O 1
ATOM 2597 N N . GLU A 1 311 ? -0.532 11.969 17.981 1.00 59.41 311 GLU A N 1
ATOM 2598 C CA . GLU A 1 311 ? -0.247 13.137 17.138 1.00 59.41 311 GLU A CA 1
ATOM 2599 C C . GLU A 1 311 ? -1.210 14.297 17.431 1.00 59.41 311 GLU A C 1
ATOM 2601 O O . GLU A 1 311 ? -0.964 15.427 17.017 1.00 59.41 311 GLU A O 1
ATOM 2606 N N . ASN A 1 312 ? -2.248 14.041 18.239 1.00 60.41 312 ASN A N 1
ATOM 2607 C CA . ASN A 1 312 ? -3.258 15.007 18.662 1.00 60.41 312 ASN A CA 1
ATOM 2608 C C . ASN A 1 312 ? -3.376 15.084 20.202 1.00 60.41 312 ASN A C 1
ATOM 2610 O O . ASN A 1 312 ? -4.479 14.943 20.741 1.00 60.41 312 ASN A O 1
ATOM 2614 N N . PRO A 1 313 ? -2.275 15.325 20.946 1.00 60.09 313 PRO A N 1
ATOM 2615 C CA . PRO A 1 313 ? -2.297 15.294 22.411 1.00 60.09 313 PRO A CA 1
ATOM 2616 C C . PRO A 1 313 ? -3.242 16.350 23.005 1.00 60.09 313 PRO A C 1
ATOM 2618 O O . PRO A 1 313 ? -3.910 16.086 24.000 1.00 60.09 313 PRO A O 1
ATOM 2621 N N . ASP A 1 314 ? -3.368 17.515 22.360 1.00 58.75 314 ASP A N 1
ATOM 2622 C CA . ASP A 1 314 ? -4.252 18.600 22.807 1.00 58.75 314 ASP A CA 1
ATOM 2623 C C . ASP A 1 314 ? -5.744 18.246 22.708 1.00 58.75 314 ASP A C 1
ATOM 2625 O O . ASP A 1 314 ? -6.548 18.781 23.476 1.00 58.75 314 ASP A O 1
ATOM 2629 N N . TYR A 1 315 ? -6.116 17.376 21.761 1.00 62.81 315 TYR A N 1
ATOM 2630 C CA . TYR A 1 315 ? -7.498 16.931 21.589 1.00 62.81 315 TYR A CA 1
ATOM 2631 C C . TYR A 1 315 ? -7.897 15.996 22.730 1.00 62.81 315 TYR A C 1
ATOM 2633 O O . TYR A 1 315 ? -8.935 16.197 23.348 1.00 62.81 315 TYR A O 1
ATOM 2641 N N . ASN A 1 316 ? -7.034 15.031 23.059 1.00 58.91 316 ASN A N 1
ATOM 2642 C CA . ASN A 1 316 ? -7.332 13.996 24.049 1.00 58.91 316 ASN A CA 1
ATOM 2643 C C . ASN A 1 316 ? -7.149 14.474 25.494 1.00 58.91 316 ASN A C 1
ATOM 2645 O O . ASN A 1 316 ? -7.951 14.120 26.350 1.00 58.91 316 ASN A O 1
ATOM 2649 N N . ALA A 1 317 ? -6.172 15.347 25.769 1.00 58.28 317 ALA A N 1
ATOM 2650 C CA . ALA A 1 317 ? -5.858 15.814 27.126 1.00 58.28 317 ALA A CA 1
ATOM 2651 C C . ALA A 1 317 ? -6.987 16.606 27.820 1.00 58.28 317 ALA A C 1
ATOM 2653 O O . ALA A 1 317 ? -6.857 16.968 28.989 1.00 58.28 317 ALA A O 1
ATOM 2654 N N . LYS A 1 318 ? -8.068 16.929 27.104 1.00 62.84 318 LYS A N 1
ATOM 2655 C CA . LYS A 1 318 ? -9.216 17.684 27.626 1.00 62.84 318 LYS A CA 1
ATOM 2656 C C . LYS A 1 318 ? -10.525 16.903 27.595 1.00 62.84 318 LYS A C 1
ATOM 2658 O O . LYS A 1 318 ? -11.544 17.449 28.019 1.00 62.84 318 LYS A O 1
ATOM 2663 N N . LEU A 1 319 ? -10.526 15.683 27.063 1.00 73.12 319 LEU A N 1
ATOM 2664 C CA . LEU A 1 319 ? -11.728 14.864 27.045 1.00 73.12 319 LEU A CA 1
ATOM 2665 C C . LEU A 1 319 ? -11.895 14.202 28.402 1.00 73.12 319 LEU A C 1
ATOM 2667 O O . LEU A 1 319 ? -10.937 13.718 28.990 1.00 73.12 319 LEU A O 1
ATOM 2671 N N . TYR A 1 320 ? -13.130 14.216 28.884 1.00 77.75 320 TYR A N 1
ATOM 2672 C CA . TYR A 1 320 ? -13.524 13.455 30.052 1.00 77.75 320 TYR A CA 1
ATOM 2673 C C . TYR A 1 320 ? -14.313 12.249 29.560 1.00 77.75 320 TYR A C 1
ATOM 2675 O O . TYR A 1 320 ? -15.407 12.400 29.007 1.00 77.75 320 TYR A O 1
ATOM 2683 N N . CYS A 1 321 ? -13.732 11.068 29.705 1.00 84.31 321 CYS A N 1
ATOM 2684 C CA . CYS A 1 321 ? -14.260 9.829 29.159 1.00 84.31 321 CYS A CA 1
ATOM 2685 C C . CYS A 1 321 ? -14.770 8.908 30.276 1.00 84.31 321 CYS A C 1
ATOM 2687 O O . CYS A 1 321 ? -14.588 9.153 31.470 1.00 84.31 321 CYS A O 1
ATOM 2689 N N . LEU A 1 322 ? -15.431 7.818 29.888 1.00 90.19 322 LEU A N 1
ATOM 2690 C CA . LEU A 1 322 ? -15.975 6.815 30.801 1.00 90.19 322 LEU A CA 1
ATOM 2691 C C . LEU A 1 322 ? -14.910 6.283 31.767 1.00 90.19 322 LEU A C 1
ATOM 2693 O O . LEU A 1 322 ? -15.206 6.065 32.940 1.00 90.19 322 LEU A O 1
ATOM 2697 N N . SER A 1 323 ? -13.676 6.105 31.294 1.00 88.25 323 SER A N 1
ATOM 2698 C CA . SER A 1 323 ? -12.551 5.687 32.127 1.00 88.25 323 SER A CA 1
ATOM 2699 C C . SER A 1 323 ? -12.225 6.697 33.226 1.00 88.25 323 SER A C 1
ATOM 2701 O O . SER A 1 323 ? -12.027 6.309 34.376 1.00 88.25 323 SER A O 1
ATOM 2703 N N . ASP A 1 324 ? -12.223 7.992 32.916 1.00 86.38 324 ASP A N 1
ATOM 2704 C CA . ASP A 1 324 ? -11.927 9.042 33.897 1.00 86.38 324 ASP A CA 1
ATOM 2705 C C . ASP A 1 324 ? -13.012 9.079 34.973 1.00 86.38 324 ASP A C 1
ATOM 2707 O O . ASP A 1 324 ? -12.716 9.053 36.168 1.00 86.38 324 ASP A O 1
ATOM 2711 N N . PHE A 1 325 ? -14.276 8.991 34.548 1.00 85.62 325 PHE A N 1
ATOM 2712 C CA . PHE A 1 325 ? -15.414 8.889 35.456 1.00 85.62 325 PHE A CA 1
ATOM 2713 C C . PHE A 1 325 ? -15.296 7.701 36.408 1.00 85.62 325 PHE A C 1
ATOM 2715 O O . PHE A 1 325 ? -15.418 7.850 37.625 1.00 85.62 325 PHE A O 1
ATOM 2722 N N . LEU A 1 326 ? -15.044 6.508 35.863 1.00 88.44 326 LEU A N 1
ATOM 2723 C CA . LEU A 1 326 ? -14.917 5.288 36.654 1.00 88.44 326 LEU A CA 1
ATOM 2724 C C . LEU A 1 326 ? -13.737 5.374 37.632 1.00 88.44 326 LEU A C 1
ATOM 2726 O O . LEU A 1 326 ? -13.862 4.911 38.768 1.00 88.44 326 LEU A O 1
ATOM 2730 N N . HIS A 1 327 ? -12.627 6.003 37.237 1.00 86.62 327 HIS A N 1
ATOM 2731 C CA . HIS A 1 327 ? -11.497 6.254 38.131 1.00 86.62 327 HIS A CA 1
ATOM 2732 C C . HIS A 1 327 ? -11.906 7.122 39.326 1.00 86.62 327 HIS A C 1
ATOM 2734 O O . HIS A 1 327 ? -11.651 6.749 40.473 1.00 86.62 327 HIS A O 1
ATOM 2740 N N . GLU A 1 328 ? -12.578 8.246 39.066 1.00 84.56 328 GLU A N 1
ATOM 2741 C CA . GLU A 1 328 ? -13.007 9.195 40.100 1.00 84.56 328 GLU A CA 1
ATOM 2742 C C . GLU A 1 328 ? -13.987 8.572 41.099 1.00 84.56 328 GLU A C 1
ATOM 2744 O O . GLU A 1 328 ? -13.923 8.868 42.294 1.00 84.56 328 GLU A O 1
ATOM 2749 N N . VAL A 1 329 ? -14.851 7.656 40.645 1.00 85.38 329 VAL A N 1
ATOM 2750 C CA . VAL A 1 329 ? -15.774 6.920 41.526 1.00 85.38 329 VAL A CA 1
ATOM 2751 C C . VAL A 1 329 ? -15.163 5.654 42.152 1.00 85.38 329 VAL A C 1
ATOM 2753 O O . VAL A 1 329 ? -15.870 4.886 42.807 1.00 85.38 329 VAL A O 1
ATOM 2756 N N . GLY A 1 330 ? -13.850 5.443 42.003 1.00 86.62 330 GLY A N 1
ATOM 2757 C CA . GLY A 1 330 ? -13.077 4.438 42.740 1.00 86.62 330 GLY A CA 1
ATOM 2758 C C . GLY A 1 330 ? -12.955 3.065 42.074 1.00 86.62 330 GLY A C 1
ATOM 2759 O O . GLY A 1 330 ? -12.598 2.097 42.749 1.00 86.62 330 GLY A O 1
ATOM 2760 N N . TYR A 1 331 ? -13.241 2.944 40.776 1.00 90.81 331 TYR A N 1
ATOM 2761 C CA . TYR A 1 331 ? -13.055 1.689 40.047 1.00 90.81 331 TYR A CA 1
ATOM 2762 C C . TYR A 1 331 ? -11.591 1.484 39.654 1.00 90.81 331 TYR A C 1
ATOM 2764 O O . TYR A 1 331 ? -10.914 2.381 39.149 1.00 90.81 331 TYR A O 1
ATOM 2772 N N . TYR A 1 332 ? -11.126 0.247 39.827 1.00 92.19 332 TYR A N 1
ATOM 2773 C CA . TYR A 1 332 ? -9.888 -0.222 39.219 1.00 92.19 332 TYR A CA 1
ATOM 2774 C C . TYR A 1 332 ? -10.119 -0.539 37.741 1.00 92.19 332 TYR A C 1
ATOM 2776 O O . TYR A 1 332 ? -11.136 -1.134 37.384 1.00 92.19 332 TYR A O 1
ATOM 2784 N N . GLN A 1 333 ? -9.171 -0.152 36.891 1.00 89.81 333 GLN A N 1
ATOM 2785 C CA . GLN A 1 333 ? -9.314 -0.230 35.442 1.00 89.81 333 GLN A CA 1
ATOM 2786 C C . GLN A 1 333 ? -8.152 -0.980 34.809 1.00 89.81 333 GLN A C 1
ATOM 2788 O O . GLN A 1 333 ? -7.002 -0.849 35.228 1.00 89.81 333 GLN A O 1
ATOM 2793 N N . VAL A 1 334 ? -8.474 -1.759 33.779 1.00 90.75 334 VAL A N 1
ATOM 2794 C CA . VAL A 1 334 ? -7.514 -2.526 32.986 1.00 90.75 334 VAL A CA 1
ATOM 2795 C C . VAL A 1 334 ? -7.912 -2.416 31.522 1.00 90.75 334 VAL A C 1
ATOM 2797 O O . VAL A 1 334 ? -9.059 -2.687 31.172 1.00 90.75 334 VAL A O 1
ATOM 2800 N N . TYR A 1 335 ? -6.950 -2.067 30.671 1.00 88.44 335 TYR A N 1
ATOM 2801 C CA . TYR A 1 335 ? -7.091 -2.118 29.221 1.00 88.44 335 TYR A CA 1
ATOM 2802 C C . TYR A 1 335 ? -6.296 -3.304 28.664 1.00 88.44 335 TYR A C 1
ATOM 2804 O O . TYR A 1 335 ? -5.127 -3.489 29.004 1.00 88.44 335 TYR A O 1
ATOM 2812 N N . MET A 1 336 ? -6.933 -4.121 27.822 1.00 87.81 336 MET A N 1
ATOM 2813 C CA . MET A 1 336 ? -6.328 -5.301 27.201 1.00 87.81 336 MET A CA 1
ATOM 2814 C C . MET A 1 336 ? -6.626 -5.312 25.704 1.00 87.81 336 MET A C 1
ATOM 2816 O O . MET A 1 336 ? -7.762 -5.092 25.292 1.00 87.81 336 MET A O 1
ATOM 2820 N N . GLN A 1 337 ? -5.616 -5.620 24.893 1.00 84.88 337 GLN A N 1
ATOM 2821 C CA . GLN A 1 337 ? -5.759 -5.810 23.451 1.00 84.88 337 GLN A CA 1
ATOM 2822 C C . GLN A 1 337 ? -4.725 -6.819 22.936 1.00 84.88 337 GLN A C 1
ATOM 2824 O O . GLN A 1 337 ? -3.702 -7.043 23.579 1.00 84.88 337 GLN A O 1
ATOM 2829 N N . GLY A 1 338 ? -4.987 -7.414 21.767 1.00 78.75 338 GLY A N 1
ATOM 2830 C CA . GLY A 1 338 ? -4.058 -8.358 21.132 1.00 78.75 338 GLY A CA 1
ATOM 2831 C C . GLY A 1 338 ? -2.846 -7.690 20.471 1.00 78.75 338 GLY A C 1
ATOM 2832 O O . GLY A 1 338 ? -1.778 -8.289 20.393 1.00 78.75 338 GLY A O 1
ATOM 2833 N N . ALA A 1 339 ? -2.994 -6.445 20.011 1.00 73.19 339 ALA A N 1
ATOM 2834 C CA . ALA A 1 339 ? -1.902 -5.665 19.433 1.00 73.19 339 ALA A CA 1
ATOM 2835 C C . ALA A 1 339 ? -1.049 -4.978 20.518 1.00 73.19 339 ALA A C 1
ATOM 2837 O O . ALA A 1 339 ? -1.450 -4.849 21.674 1.00 73.19 339 ALA A O 1
ATOM 2838 N N . SER A 1 340 ? 0.121 -4.463 20.139 1.00 75.00 340 SER A N 1
ATOM 2839 C CA . SER A 1 340 ? 0.952 -3.635 21.025 1.00 75.00 340 SER A CA 1
ATOM 2840 C C . SER A 1 340 ? 0.191 -2.399 21.516 1.00 75.00 340 SER A C 1
ATOM 2842 O O . SER A 1 340 ? -0.399 -1.701 20.695 1.00 75.00 340 SER A O 1
ATOM 2844 N N . ILE A 1 341 ? 0.213 -2.097 22.823 1.00 72.75 341 ILE A N 1
ATOM 2845 C CA . ILE A 1 341 ? -0.491 -0.932 23.414 1.00 72.75 341 ILE A CA 1
ATOM 2846 C C . ILE A 1 341 ? -0.079 0.411 22.791 1.00 72.75 341 ILE A C 1
ATOM 2848 O O . ILE A 1 341 ? -0.870 1.343 22.753 1.00 72.75 341 ILE A O 1
ATOM 2852 N N . TYR A 1 342 ? 1.117 0.476 22.204 1.00 68.44 342 TYR A N 1
ATOM 2853 C CA . TYR A 1 342 ? 1.612 1.643 21.471 1.00 68.44 342 TYR A CA 1
ATOM 2854 C C . TYR A 1 342 ? 0.934 1.844 20.102 1.00 68.44 342 TYR A C 1
ATOM 2856 O O . TYR A 1 342 ? 1.046 2.911 19.494 1.00 68.44 342 TYR A O 1
ATOM 2864 N N . PHE A 1 343 ? 0.245 0.824 19.580 1.00 66.44 343 PHE A N 1
ATOM 2865 C CA . PHE A 1 343 ? -0.414 0.880 18.279 1.00 66.44 343 PHE A CA 1
ATOM 2866 C C . PHE A 1 343 ? -1.541 1.917 18.290 1.00 66.44 343 PHE A C 1
ATOM 2868 O O . PHE A 1 343 ? -2.484 1.830 19.080 1.00 66.44 343 PHE A O 1
ATOM 2875 N N . SER A 1 344 ? -1.440 2.888 17.380 1.00 63.88 344 SER A N 1
ATOM 2876 C CA . SER A 1 344 ? -2.308 4.069 17.300 1.00 63.88 344 SER A CA 1
ATOM 2877 C C . SER A 1 344 ? -2.238 5.023 18.503 1.00 63.88 344 SER A C 1
ATOM 2879 O O . SER A 1 344 ? -3.115 5.872 18.651 1.00 63.88 344 SER A O 1
ATOM 2881 N N . GLY A 1 345 ? -1.198 4.927 19.339 1.00 63.19 345 GLY A N 1
ATOM 2882 C CA . GLY A 1 345 ? -1.004 5.822 20.484 1.00 63.19 345 GLY A CA 1
ATOM 2883 C C . GLY A 1 345 ? -2.006 5.622 21.620 1.00 63.19 345 GLY A C 1
ATOM 2884 O O . GLY A 1 345 ? -2.358 6.597 22.268 1.00 63.19 345 GLY A O 1
ATOM 2885 N N . LYS A 1 346 ? -2.495 4.390 21.828 1.00 72.12 346 LYS A N 1
ATOM 2886 C CA . LYS A 1 346 ? -3.448 4.041 22.901 1.00 72.12 346 LYS A CA 1
ATOM 2887 C C . LYS A 1 346 ? -2.805 3.915 24.292 1.00 72.12 346 LYS A C 1
ATOM 2889 O O . LYS A 1 346 ? -3.463 3.502 25.239 1.00 72.12 346 LYS A O 1
ATOM 2894 N N . ASP A 1 347 ? -1.508 4.178 24.394 1.00 69.81 347 ASP A N 1
ATOM 2895 C CA . ASP A 1 347 ? -0.745 4.225 25.641 1.00 69.81 347 ASP A CA 1
ATOM 2896 C C . ASP A 1 347 ? -0.814 5.592 26.343 1.00 69.81 347 ASP A C 1
ATOM 2898 O O . ASP A 1 347 ? -0.277 5.735 27.442 1.00 69.81 347 ASP A O 1
ATOM 2902 N N . GLN A 1 348 ? -1.434 6.578 25.690 1.00 58.97 348 GLN A N 1
ATOM 2903 C CA . GLN A 1 348 ? -1.762 7.892 26.241 1.00 58.97 348 GLN A CA 1
ATOM 2904 C C . GLN A 1 348 ? -3.170 7.882 26.811 1.00 58.97 348 GLN A C 1
ATOM 2906 O O . GLN A 1 348 ? -3.347 8.545 27.855 1.00 58.97 348 GLN A O 1
#

Organism: NCBI:txid408172

pLDDT: mean 80.49, std 12.58, range [37.28, 96.0]

Radius of gyration: 29.78 Å; chains: 1; bounding box: 73×53×92 Å

Secondary structure (DSSP, 8-state):
-----HHHHHHHHHHHHHHHHHHHHHHHHHHHHHHHHTT--HHHHT-HHHHHHHHHHHHHHHHHHHHHHHH-HHHHHHHHHHHHHHHHHHHHHHHHHHHHHSS---HHHHHT--HHHHHHHHHHSHHHHHHHHHHHHHHHHHHHHHHHS----TTTHHHHHHHHHHHHHHHHHHHHHTHHHHHHH-HHHHHHHHHHHHHHHHHH-------HHHHHHHHHTT--------------SSPPP------TT--GGGSTTTT-SSTTSSHHHHHHHHHS---TT---SS-SHHHHHHHHHHSS-----SS-GGG-HHHHTT---HHHHHHHTT-------SS-TTGGGTT-

InterPro domains:
  IPR017850 Alkaline-phosphatase-like, core domain superfamily [G3DSA:3.40.720.10] (234-348)
  IPR017850 Alkaline-phosphatase-like, core domain superfamily [SSF53649] (238-340)
  IPR050448 OpgB/LTA synthase bacterial cell wall biosynthesis [PTHR47371] (23-347)

Sequence (348 aa):
MSHLNFVSIGKRVGIELILHPLFIAFYLSIPRFYLVWEGRNFEDLFNTYYKELTLDVAILLTGLFYFGRFFSLKLSRLLIFILLHLILLIRIAAIIHETNFGFGFSPITFYHFEWTAVVIGVTEQWHTLLAFFLGTMFFLFLFIQYTNSSFFSSKVYPILAIIFLILMGRAVYFMDHWNVRARNNLATYSFIFHAVSYYEQVHAFQYIKWTPQDEKVFKHLGISVHPPQIQHTTPLKKPLNLILVYLESFQSNFTEIGQSEYPELTPYLDQFIQTYTFVENYYNAVTPTINALISSQCGILPDLDNLRIKENPDYNAKLYCLSDFLHEVGYYQVYMQGASIYFSGKDQ